Protein AF-A0A090QC12-F1 (afdb_monomer)

Secondary structure (DSSP, 8-state):
--TTEEEGGGTTT--HHHHHHHHHH---EETTT--GGGGTEETTEE-SS--EEEEEEETTEEEEEEE-SSS-HHHHHHHTT--STT-SSTHHHHHHHHHHH-S-HHHH--HHHHHHHHHHHHHH-EEEEEE-SS--HHHHHHHHHHHHHHH--TT--SS---SSTT--HHHHHHHTTGGG-

Foldseek 3Di:
DQQFEAEVVVQQQAFLVNVLVSLLPRPFAQLLRDDLCVLQDDPNHGQAPLWAKKFKAFNSATADIDTAQPHHSSVLVVLCLPLQLPRDNVVVLLLQQCVVPVDDRPVQSHSVSSNVSSVVSNVGIGMHYHGYNDRDNQLRVQVSLSCLQRRVHSPHDPPDHDPDRGDGSNNSSVVCVVVVD

Mean predicted aligned error: 4.43 Å

pLDDT: mean 92.04, std 11.27, range [41.62, 98.75]

Solvent-accessible surface area (backbone atoms only — not comparable to full-atom values): 9852 Å² total; per-residue (Å²): 130,83,48,22,69,41,55,49,80,85,46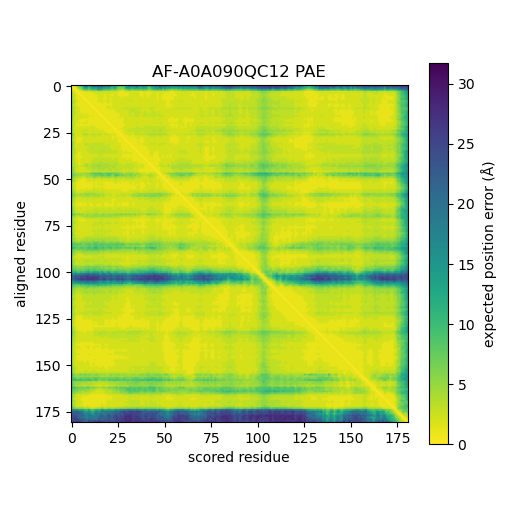,29,83,34,24,48,66,54,48,55,52,46,52,51,69,42,65,30,41,47,47,71,73,63,49,75,61,67,46,45,29,56,94,91,38,72,50,50,76,29,24,23,32,36,35,39,23,45,82,58,42,58,44,36,66,45,68,20,75,95,40,31,42,65,62,46,60,63,38,32,62,40,37,50,64,89,43,87,48,23,61,60,29,54,52,49,48,40,70,74,66,75,58,76,62,79,80,61,58,34,44,66,51,28,43,54,33,42,53,52,40,35,77,55,25,21,38,33,42,33,33,27,83,64,90,46,68,67,50,34,54,45,50,37,51,51,48,22,49,56,66,52,18,80,75,30,59,92,81,65,72,73,95,50,86,69,53,24,45,47,54,60,53,51,65,58,62,68,80,78,112

Structure (mmCIF, N/CA/C/O backbone):
data_AF-A0A090QC12-F1
#
_entry.id   AF-A0A090QC12-F1
#
loop_
_atom_site.group_PDB
_atom_site.id
_atom_site.type_symbol
_atom_site.label_atom_id
_atom_site.label_alt_id
_atom_site.label_comp_id
_atom_site.label_asym_id
_atom_site.label_entity_id
_atom_site.label_seq_id
_atom_site.pdbx_PDB_ins_code
_atom_site.Cartn_x
_atom_site.Cartn_y
_atom_site.Cartn_z
_atom_site.occupancy
_atom_site.B_iso_or_equiv
_atom_site.auth_seq_id
_atom_site.auth_comp_id
_atom_site.auth_asym_id
_atom_site.auth_atom_id
_atom_site.pdbx_PDB_model_num
ATOM 1 N N . MET A 1 1 ? -12.708 -11.454 -11.255 1.00 48.47 1 MET A N 1
ATOM 2 C CA . MET A 1 1 ? -11.287 -11.571 -10.882 1.00 48.47 1 MET A CA 1
ATOM 3 C C . MET A 1 1 ? -11.042 -10.552 -9.801 1.00 48.47 1 MET A C 1
ATOM 5 O O . MET A 1 1 ? -11.494 -9.421 -9.955 1.00 48.47 1 MET A O 1
ATOM 9 N N . ASP A 1 2 ? -10.428 -10.973 -8.703 1.00 64.00 2 ASP A N 1
ATOM 10 C CA . ASP A 1 2 ? -10.199 -10.103 -7.556 1.00 64.00 2 ASP A CA 1
ATOM 11 C C . ASP A 1 2 ? -9.048 -9.145 -7.893 1.00 64.00 2 ASP A C 1
ATOM 13 O O . ASP A 1 2 ? -7.872 -9.488 -7.791 1.00 64.00 2 ASP A O 1
ATOM 17 N N . ASN A 1 3 ? -9.403 -7.941 -8.348 1.00 86.88 3 ASN A N 1
ATOM 18 C CA . ASN A 1 3 ? -8.478 -6.900 -8.803 1.00 86.88 3 ASN A CA 1
ATOM 19 C C . ASN A 1 3 ? -7.841 -6.169 -7.608 1.00 86.88 3 ASN A C 1
ATOM 21 O O . ASN A 1 3 ? -8.035 -4.966 -7.423 1.00 86.88 3 ASN A O 1
ATOM 25 N N . TYR A 1 4 ? -7.125 -6.905 -6.757 1.00 95.94 4 TYR A N 1
ATOM 26 C CA . TYR A 1 4 ? -6.407 -6.360 -5.599 1.00 95.94 4 TYR A CA 1
ATOM 27 C C . TYR A 1 4 ? -4.924 -6.713 -5.582 1.00 95.94 4 TYR A C 1
ATOM 29 O O . TYR A 1 4 ? -4.182 -6.092 -4.830 1.00 95.94 4 TYR A O 1
ATOM 37 N N . TYR A 1 5 ? -4.492 -7.687 -6.377 1.00 97.38 5 TYR A N 1
ATOM 38 C CA . TYR A 1 5 ? -3.116 -8.155 -6.444 1.00 97.38 5 TYR A CA 1
ATOM 39 C C . TYR A 1 5 ? -2.588 -7.966 -7.860 1.00 97.38 5 TYR A C 1
ATOM 41 O O . TYR A 1 5 ? -3.284 -8.288 -8.820 1.00 97.38 5 TYR A O 1
ATOM 49 N N . TYR A 1 6 ? -1.367 -7.454 -7.962 1.00 97.50 6 TYR A N 1
ATOM 50 C CA . TYR A 1 6 ? -0.669 -7.224 -9.218 1.00 97.50 6 TYR A CA 1
ATOM 51 C C . TYR A 1 6 ? 0.798 -7.589 -9.047 1.00 97.50 6 TYR A C 1
ATOM 53 O O . TYR A 1 6 ? 1.394 -7.299 -8.006 1.00 97.50 6 TYR A O 1
ATOM 61 N N . GLU A 1 7 ? 1.399 -8.172 -10.071 1.00 96.94 7 GLU A N 1
ATOM 62 C CA . GLU A 1 7 ? 2.852 -8.230 -10.187 1.00 96.94 7 GLU A CA 1
ATOM 63 C C . GLU A 1 7 ? 3.381 -6.889 -10.714 1.00 96.94 7 GLU A C 1
ATOM 65 O O . GLU A 1 7 ? 2.709 -6.177 -11.468 1.00 96.94 7 GLU A O 1
ATOM 70 N N . LEU A 1 8 ? 4.600 -6.516 -10.316 1.00 97.50 8 LEU A N 1
ATOM 71 C CA . LEU A 1 8 ? 5.245 -5.284 -10.778 1.00 97.50 8 LEU A CA 1
ATOM 72 C C . LEU A 1 8 ? 5.245 -5.172 -12.307 1.00 97.50 8 LEU A C 1
ATOM 74 O O . LEU A 1 8 ? 5.048 -4.082 -12.846 1.00 97.50 8 LEU A O 1
ATOM 78 N N . GLU A 1 9 ? 5.503 -6.283 -12.990 1.00 96.81 9 GLU A N 1
ATOM 79 C CA . GLU A 1 9 ? 5.646 -6.381 -14.439 1.00 96.81 9 GLU A CA 1
ATOM 80 C C . GLU A 1 9 ? 4.416 -5.844 -15.180 1.00 96.81 9 GLU A C 1
ATOM 82 O O . GLU A 1 9 ? 4.567 -5.233 -16.237 1.00 96.81 9 GLU A O 1
ATOM 87 N N . GLU A 1 10 ? 3.226 -5.981 -14.591 1.00 97.25 10 GLU A N 1
ATOM 88 C CA . GLU A 1 10 ? 1.961 -5.477 -15.141 1.00 97.25 10 GLU A CA 1
ATOM 89 C C . GLU A 1 10 ? 1.875 -3.942 -15.135 1.00 97.25 10 GLU A C 1
ATOM 91 O O . GLU A 1 10 ? 1.053 -3.355 -15.834 1.00 97.25 10 GLU A O 1
ATOM 96 N N . LEU A 1 11 ? 2.722 -3.276 -14.346 1.00 98.12 11 LEU A N 1
ATOM 97 C CA . LEU A 1 11 ? 2.680 -1.834 -14.112 1.00 98.12 11 LEU A CA 1
ATOM 98 C C . LEU A 1 11 ? 3.862 -1.089 -14.738 1.00 98.12 11 LEU A C 1
ATOM 100 O O . LEU A 1 11 ? 3.834 0.138 -14.805 1.00 98.12 11 LEU A O 1
ATOM 104 N N . LEU A 1 12 ? 4.903 -1.792 -15.191 1.00 98.00 12 LEU A N 1
ATOM 105 C CA . LEU A 1 12 ? 6.181 -1.184 -15.582 1.00 98.00 12 LEU A CA 1
ATOM 106 C C . LEU A 1 12 ? 6.050 -0.099 -16.658 1.00 98.00 12 LEU A C 1
ATOM 108 O O . LEU A 1 12 ? 6.751 0.911 -16.585 1.00 98.00 12 LEU A O 1
ATOM 112 N N . ASP A 1 13 ? 5.136 -0.280 -17.607 1.00 98.00 13 ASP A N 1
ATOM 113 C CA . ASP A 1 13 ? 4.973 0.630 -18.744 1.00 98.00 13 ASP A CA 1
ATOM 114 C C . ASP A 1 13 ? 3.929 1.730 -18.473 1.00 98.00 13 ASP A C 1
ATOM 116 O O . ASP A 1 13 ? 3.669 2.590 -19.319 1.00 98.00 13 ASP A O 1
ATOM 120 N N . HIS A 1 14 ? 3.341 1.754 -17.271 1.00 98.31 14 HIS A N 1
ATOM 121 C CA . HIS A 1 14 ? 2.471 2.847 -16.870 1.00 98.31 14 HIS A CA 1
ATOM 122 C C . HIS A 1 14 ? 3.274 4.114 -16.553 1.00 98.31 14 HIS A C 1
ATOM 124 O O . HIS A 1 14 ? 4.302 4.087 -15.873 1.00 98.31 14 HIS A O 1
ATOM 130 N N . ASN A 1 15 ? 2.742 5.246 -17.008 1.00 98.25 15 ASN A N 1
ATOM 131 C CA . ASN A 1 15 ? 3.203 6.589 -16.683 1.00 98.25 15 ASN A CA 1
ATOM 132 C C . ASN A 1 15 ? 2.292 7.208 -15.599 1.00 98.25 15 ASN A C 1
ATOM 134 O O . ASN A 1 15 ? 1.320 6.578 -15.163 1.00 98.25 15 ASN A O 1
ATOM 138 N N . PRO A 1 16 ? 2.538 8.452 -15.148 1.00 98.31 16 PRO A N 1
ATOM 139 C CA . PRO A 1 16 ? 1.781 9.018 -14.038 1.00 98.31 16 PRO A CA 1
ATOM 140 C C . PRO A 1 16 ? 0.281 9.149 -14.312 1.00 98.31 16 PRO A C 1
ATOM 142 O O . PRO A 1 16 ? -0.516 8.988 -13.388 1.00 98.31 16 PRO A O 1
ATOM 145 N N . ASN A 1 17 ? -0.119 9.427 -15.555 1.00 97.94 17 ASN A N 1
ATOM 146 C CA . ASN A 1 17 ? -1.529 9.532 -15.925 1.00 97.94 17 ASN A CA 1
ATOM 147 C C . ASN A 1 17 ? -2.186 8.151 -15.952 1.00 97.94 17 ASN A C 1
ATOM 149 O O . ASN A 1 17 ? -3.199 7.950 -15.282 1.00 97.94 17 ASN A O 1
ATOM 153 N N . SER A 1 18 ? -1.565 7.167 -16.608 1.00 98.12 18 SER A N 1
ATOM 154 C CA . SER A 1 18 ? -2.135 5.820 -16.658 1.00 98.12 18 SER A CA 1
ATOM 155 C C . SER A 1 18 ? -2.122 5.114 -15.298 1.00 98.12 18 SER A C 1
ATOM 157 O O . SER A 1 18 ? -3.003 4.299 -15.049 1.00 98.12 18 SER A O 1
ATOM 159 N N . ILE A 1 19 ? -1.208 5.444 -14.375 1.00 98.19 19 ILE A N 1
ATOM 160 C CA . ILE A 1 19 ? -1.277 4.982 -12.974 1.00 98.19 19 ILE A CA 1
ATOM 161 C C . ILE A 1 19 ? -2.476 5.577 -12.229 1.00 98.19 19 ILE A C 1
ATOM 163 O O . ILE A 1 19 ? -3.114 4.882 -11.435 1.00 98.19 19 ILE A O 1
ATOM 167 N N . ARG A 1 20 ? -2.812 6.852 -12.466 1.00 97.94 20 ARG A N 1
ATOM 168 C CA . ARG A 1 20 ? -4.007 7.469 -11.862 1.00 97.94 20 ARG A CA 1
ATOM 169 C C . ARG A 1 20 ? -5.288 6.822 -12.357 1.00 97.94 20 ARG A C 1
ATOM 171 O O . ARG A 1 20 ? -6.228 6.694 -11.580 1.00 97.94 20 ARG A O 1
ATOM 178 N N . ASP A 1 21 ? -5.339 6.459 -13.628 1.00 97.56 21 ASP A N 1
ATOM 179 C CA . ASP A 1 21 ? -6.524 5.831 -14.205 1.00 97.56 21 ASP A CA 1
ATOM 180 C C . ASP A 1 21 ? -6.620 4.355 -13.810 1.00 97.56 21 ASP A C 1
ATOM 182 O O . ASP A 1 21 ? -7.698 3.880 -13.445 1.00 97.56 21 ASP A O 1
ATOM 186 N N . TRP A 1 22 ? -5.480 3.664 -13.741 1.00 97.06 22 TRP A N 1
ATOM 187 C CA . TRP A 1 22 ? -5.389 2.322 -13.176 1.00 97.06 22 TRP A CA 1
ATOM 188 C C . TRP A 1 22 ? -5.928 2.280 -11.738 1.00 97.06 22 TRP A C 1
ATOM 190 O O . TRP A 1 22 ? -6.902 1.580 -11.486 1.00 97.06 22 TRP A O 1
ATOM 200 N N . ILE A 1 23 ? -5.440 3.113 -10.808 1.00 96.69 23 ILE A N 1
ATOM 201 C CA . ILE A 1 23 ? -5.891 3.028 -9.401 1.00 96.69 23 ILE A CA 1
ATOM 202 C C . ILE A 1 23 ? -7.386 3.346 -9.206 1.00 96.69 23 ILE A C 1
ATOM 204 O O . ILE A 1 23 ? -8.007 2.874 -8.247 1.00 96.69 23 ILE A O 1
ATOM 208 N N . LYS A 1 24 ? -7.975 4.155 -10.099 1.00 95.19 24 LYS A N 1
ATOM 209 C CA . LYS A 1 24 ? -9.417 4.453 -10.105 1.00 95.19 24 LYS A CA 1
ATOM 210 C C . LYS A 1 24 ? -10.257 3.278 -10.610 1.00 95.19 24 LYS A C 1
ATOM 212 O O . LYS A 1 24 ? -11.433 3.219 -10.281 1.00 95.19 24 LYS A O 1
ATOM 217 N N . SER A 1 25 ? -9.684 2.396 -11.427 1.00 93.62 25 SER A N 1
ATOM 218 C CA . SER A 1 25 ? -10.369 1.222 -11.987 1.00 93.62 25 SER A CA 1
ATOM 219 C C . SER A 1 25 ? -10.077 -0.072 -11.217 1.00 93.62 25 SER A C 1
ATOM 221 O O . SER A 1 25 ? -10.877 -1.003 -11.258 1.00 93.62 25 SER A O 1
ATOM 223 N N . THR A 1 26 ? -8.981 -0.123 -10.459 1.00 95.25 26 THR A N 1
ATOM 224 C CA . THR A 1 26 ? -8.654 -1.212 -9.530 1.00 95.25 26 THR A CA 1
ATOM 225 C C . THR A 1 26 ? -9.634 -1.243 -8.359 1.00 95.25 26 THR A C 1
ATOM 227 O O . THR A 1 26 ? -9.716 -0.267 -7.620 1.00 95.25 26 THR A O 1
ATOM 230 N N . SER A 1 27 ? -10.341 -2.350 -8.122 1.00 93.31 27 SER A N 1
ATOM 231 C CA . SER A 1 27 ? -11.285 -2.444 -6.997 1.00 93.31 27 SER A CA 1
ATOM 232 C C . SER A 1 27 ? -10.579 -2.532 -5.641 1.00 93.31 27 SER A C 1
ATOM 234 O O . SER A 1 27 ? -10.985 -1.865 -4.697 1.00 93.31 27 SER A O 1
ATOM 236 N N . GLY A 1 28 ? -9.491 -3.301 -5.553 1.00 96.31 28 GLY A N 1
ATOM 237 C CA . GLY A 1 28 ? -8.920 -3.714 -4.274 1.00 96.31 28 GLY A CA 1
ATOM 238 C C . GLY A 1 28 ? -9.749 -4.804 -3.586 1.00 96.31 28 GLY A C 1
ATOM 239 O O . GLY A 1 28 ? -10.760 -5.264 -4.122 1.00 96.31 28 GLY A O 1
ATOM 240 N N . ILE A 1 29 ? -9.282 -5.228 -2.410 1.00 96.81 29 ILE A N 1
ATOM 241 C CA . ILE A 1 29 ? -9.991 -6.128 -1.491 1.00 96.81 29 ILE A CA 1
ATOM 242 C C . ILE A 1 29 ? -10.386 -5.358 -0.239 1.00 96.81 29 ILE A C 1
ATOM 244 O O . ILE A 1 29 ? -9.556 -4.659 0.353 1.00 96.81 29 ILE A O 1
ATOM 248 N N . LYS A 1 30 ? -11.640 -5.498 0.188 1.00 97.25 30 LYS A N 1
ATOM 249 C CA . LYS A 1 30 ? -12.130 -4.826 1.386 1.00 97.25 30 LYS A CA 1
ATOM 250 C C . LYS A 1 30 ? -11.381 -5.323 2.616 1.00 97.25 30 LYS A C 1
ATOM 252 O O . LYS A 1 30 ? -11.265 -6.528 2.832 1.00 97.25 30 LYS A O 1
ATOM 257 N N . LEU A 1 31 ? -10.918 -4.417 3.477 1.00 97.62 31 LEU A N 1
ATOM 258 C CA . LEU A 1 31 ? -10.174 -4.824 4.672 1.00 97.62 31 LEU A CA 1
ATOM 259 C C . LEU A 1 31 ? -10.979 -5.707 5.630 1.00 97.62 31 LEU A C 1
ATOM 261 O O . LEU A 1 31 ? -10.398 -6.591 6.253 1.00 97.62 31 LEU A O 1
ATOM 265 N N . SER A 1 32 ? -12.292 -5.502 5.749 1.00 97.00 32 SER A N 1
ATOM 266 C CA . SER A 1 32 ? -13.168 -6.372 6.547 1.00 97.00 32 SER A CA 1
ATOM 267 C C . SER A 1 32 ? -13.301 -7.794 5.989 1.00 97.00 32 SER A C 1
ATOM 269 O O . SER A 1 32 ? -13.718 -8.694 6.713 1.00 97.00 32 SER A O 1
ATOM 271 N N . GLU A 1 33 ? -12.970 -7.998 4.714 1.00 96.50 33 GLU A N 1
ATOM 272 C CA . GLU A 1 33 ? -13.066 -9.284 4.015 1.00 96.50 33 GLU A CA 1
ATOM 273 C C . GLU A 1 33 ? -11.698 -9.947 3.814 1.00 96.50 33 GLU A C 1
ATOM 275 O O . GLU A 1 33 ? -11.635 -11.149 3.548 1.00 96.50 33 GLU A O 1
ATOM 280 N N . LEU A 1 34 ? -10.614 -9.183 3.989 1.00 96.94 34 LEU A N 1
ATOM 281 C CA . LEU A 1 34 ? -9.237 -9.638 3.870 1.00 96.94 34 LEU A CA 1
ATOM 282 C C . LEU A 1 34 ? -8.933 -10.740 4.891 1.00 96.94 34 LEU A C 1
ATOM 284 O O . LEU A 1 34 ? -8.924 -10.521 6.106 1.00 96.94 34 LEU A O 1
ATOM 288 N N . LYS A 1 35 ? -8.597 -11.926 4.394 1.00 96.44 35 LYS A N 1
ATOM 289 C CA . LYS A 1 35 ? -8.142 -13.059 5.202 1.00 96.44 35 LYS A CA 1
ATOM 290 C C . LYS A 1 35 ? -6.628 -13.166 5.125 1.00 96.44 35 LYS A C 1
ATOM 292 O O . LYS A 1 35 ? -5.993 -12.769 4.155 1.00 96.44 35 LYS A O 1
ATOM 297 N N . VAL A 1 36 ? -6.037 -13.816 6.127 1.00 96.44 36 VAL A N 1
ATOM 298 C CA . VAL A 1 36 ? -4.592 -14.107 6.145 1.00 96.44 36 VAL A CA 1
ATOM 299 C C . VAL A 1 36 ? -4.153 -14.835 4.870 1.00 96.44 36 VAL A C 1
ATOM 301 O O . VAL A 1 36 ? -3.097 -14.525 4.328 1.00 96.44 36 VAL A O 1
ATOM 304 N N . LYS A 1 37 ? -4.981 -15.756 4.353 1.00 96.44 37 LYS A N 1
ATOM 305 C CA . LYS A 1 37 ? -4.680 -16.497 3.121 1.00 96.44 37 LYS A CA 1
ATOM 306 C C . LYS A 1 37 ? -4.493 -15.584 1.904 1.00 96.44 37 LYS A C 1
ATOM 308 O O . LYS A 1 37 ? -3.657 -15.902 1.074 1.00 96.44 37 LYS A O 1
ATOM 313 N N . ASP A 1 38 ? -5.183 -14.446 1.840 1.00 96.50 38 ASP A N 1
ATOM 314 C CA . ASP A 1 38 ? -5.149 -13.533 0.689 1.00 96.50 38 ASP A CA 1
ATOM 315 C C . ASP A 1 38 ? -3.842 -12.712 0.645 1.00 96.50 38 ASP A C 1
ATOM 317 O O . ASP A 1 38 ? -3.528 -12.089 -0.367 1.00 96.50 38 ASP A O 1
ATOM 321 N N . LEU A 1 39 ? -3.073 -12.720 1.747 1.00 97.19 39 LEU A N 1
ATOM 322 C CA . LEU A 1 39 ? -1.735 -12.124 1.872 1.00 97.19 39 LEU A CA 1
ATOM 323 C C . LEU A 1 39 ? -0.600 -13.132 1.628 1.00 97.19 39 LEU A C 1
ATOM 325 O O . LEU A 1 39 ? 0.568 -12.742 1.595 1.00 97.19 39 LEU A O 1
ATOM 329 N N . VAL A 1 40 ? -0.933 -14.420 1.513 1.00 96.81 40 VAL A N 1
ATOM 330 C CA . VAL A 1 40 ? 0.021 -15.527 1.326 1.00 96.81 40 VAL A CA 1
ATOM 331 C C . VAL A 1 40 ? -0.166 -16.182 -0.043 1.00 96.81 40 VAL A C 1
ATOM 333 O O . VAL A 1 40 ? 0.808 -16.621 -0.654 1.00 96.81 40 VAL A O 1
ATOM 336 N N . PHE A 1 41 ? -1.402 -16.218 -0.537 1.00 95.88 41 PHE A N 1
ATOM 337 C CA . PHE A 1 41 ? -1.793 -16.832 -1.793 1.00 95.88 41 PHE A CA 1
ATOM 338 C C . PHE A 1 41 ? -2.643 -15.875 -2.628 1.00 95.88 41 PHE A C 1
ATOM 340 O O . PHE A 1 41 ? -3.442 -15.106 -2.094 1.00 95.88 41 PHE A O 1
ATOM 347 N N . HIS A 1 42 ? -2.513 -15.984 -3.945 1.00 94.38 42 HIS A N 1
ATOM 348 C CA . HIS A 1 42 ? -3.396 -15.360 -4.918 1.00 94.38 4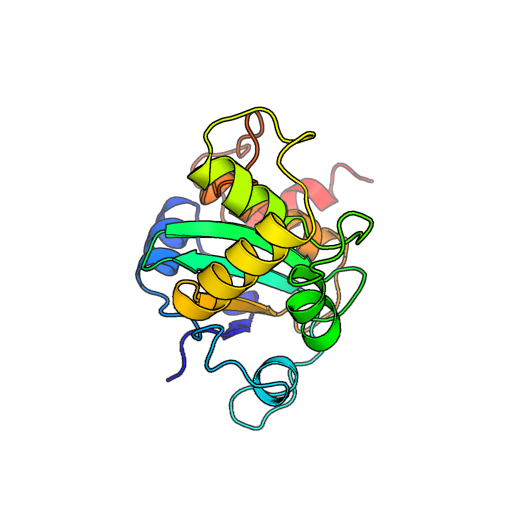2 HIS A CA 1
ATOM 349 C C . HIS A 1 42 ? -3.754 -16.401 -5.986 1.00 94.38 42 HIS A C 1
ATOM 351 O O . HIS A 1 42 ? -2.862 -17.031 -6.550 1.00 94.38 42 HIS A O 1
ATOM 357 N N . ASN A 1 43 ? -5.051 -16.627 -6.229 1.00 92.00 43 ASN A N 1
ATOM 358 C CA . ASN A 1 43 ? -5.557 -17.705 -7.098 1.00 92.00 43 ASN A CA 1
ATOM 359 C C . ASN A 1 43 ? -4.943 -19.085 -6.775 1.00 92.00 43 ASN A C 1
ATOM 361 O O . ASN A 1 43 ? -4.471 -19.787 -7.665 1.00 92.00 43 ASN A O 1
ATOM 365 N N . ASP A 1 44 ? -4.891 -19.430 -5.482 1.00 91.94 44 ASP A N 1
ATOM 366 C CA . ASP A 1 44 ? -4.290 -20.661 -4.934 1.00 91.94 44 ASP A CA 1
ATOM 367 C C . ASP A 1 44 ? -2.786 -20.857 -5.222 1.00 91.94 44 ASP A C 1
ATOM 369 O O . ASP A 1 44 ? -2.199 -21.879 -4.858 1.00 91.94 44 ASP A O 1
ATOM 373 N N . LEU A 1 45 ? -2.124 -19.853 -5.802 1.00 93.94 45 LEU A N 1
ATOM 374 C CA . LEU A 1 45 ? -0.681 -19.825 -6.001 1.00 93.94 45 LEU A CA 1
ATOM 375 C C . LEU A 1 45 ? -0.006 -18.997 -4.903 1.00 93.94 45 LEU A C 1
ATOM 377 O O . LEU A 1 45 ? -0.548 -17.979 -4.474 1.00 93.94 45 LEU A O 1
ATOM 381 N N . PRO A 1 46 ? 1.183 -19.401 -4.426 1.00 95.12 46 PRO A N 1
ATOM 382 C CA . PRO A 1 46 ? 1.898 -18.649 -3.405 1.00 95.12 46 PRO A CA 1
ATOM 383 C C . PRO A 1 46 ? 2.375 -17.303 -3.954 1.00 95.12 46 PRO A C 1
ATOM 385 O O . PRO A 1 46 ? 3.020 -17.250 -5.003 1.00 95.12 46 PRO A O 1
ATOM 388 N N . ILE A 1 47 ? 2.153 -16.239 -3.185 1.00 94.69 47 ILE A N 1
ATOM 389 C CA . ILE A 1 47 ? 2.749 -14.926 -3.437 1.00 94.69 47 ILE A CA 1
ATOM 390 C C . ILE A 1 47 ? 4.244 -15.037 -3.117 1.00 94.69 47 ILE A C 1
ATOM 392 O O . ILE A 1 47 ? 4.654 -15.138 -1.957 1.00 94.69 47 ILE A O 1
ATOM 396 N N . ARG A 1 48 ? 5.081 -15.097 -4.157 1.00 88.69 48 ARG A N 1
ATOM 397 C CA . ARG A 1 48 ? 6.533 -15.264 -4.002 1.00 88.69 48 ARG A CA 1
ATOM 398 C C . ARG A 1 48 ? 7.161 -13.954 -3.522 1.00 88.69 48 ARG A C 1
ATOM 400 O O . ARG A 1 48 ? 6.840 -12.890 -4.029 1.00 88.69 48 ARG A O 1
ATOM 407 N N . THR A 1 49 ? 8.057 -14.071 -2.537 1.00 89.81 49 THR A N 1
ATOM 408 C CA . THR A 1 49 ? 8.593 -13.012 -1.649 1.00 89.81 49 THR A CA 1
ATOM 409 C C . THR A 1 49 ? 7.563 -12.411 -0.688 1.00 89.81 49 THR A C 1
ATOM 411 O O . THR A 1 49 ? 7.821 -12.343 0.516 1.00 89.81 49 THR A O 1
ATOM 414 N N . GLY A 1 50 ? 6.396 -11.995 -1.191 1.00 92.75 50 GLY A N 1
ATOM 415 C CA . GLY A 1 50 ? 5.440 -11.195 -0.425 1.00 92.75 50 GLY A CA 1
ATOM 416 C C . GLY A 1 50 ? 5.985 -9.810 -0.066 1.00 92.75 50 GLY A C 1
ATOM 417 O O . GLY A 1 50 ? 5.471 -9.162 0.846 1.00 92.75 50 GLY A O 1
ATOM 418 N N . ASN A 1 51 ? 7.049 -9.365 -0.733 1.00 98.06 51 ASN A N 1
ATOM 419 C CA . ASN A 1 51 ? 7.642 -8.046 -0.589 1.00 98.06 51 ASN A CA 1
ATOM 420 C C . ASN A 1 51 ? 7.236 -7.184 -1.786 1.00 98.06 51 ASN A C 1
ATOM 422 O O . ASN A 1 51 ? 7.146 -7.655 -2.914 1.00 98.06 51 ASN A O 1
ATOM 426 N N . GLY A 1 52 ? 7.001 -5.897 -1.548 1.00 98.06 52 GLY A N 1
ATOM 427 C CA . GLY A 1 52 ? 6.479 -5.016 -2.584 1.00 98.06 52 GLY A CA 1
ATOM 428 C C . GLY A 1 52 ? 5.890 -3.732 -2.028 1.00 98.06 52 GLY A C 1
ATOM 429 O O . GLY A 1 52 ? 6.319 -3.245 -0.977 1.00 98.06 52 GLY A O 1
ATOM 430 N N . VAL A 1 53 ? 4.905 -3.180 -2.724 1.00 98.69 53 VAL A N 1
ATOM 431 C CA . VAL A 1 53 ? 4.219 -1.935 -2.354 1.00 98.69 53 VAL A CA 1
ATOM 432 C C . VAL A 1 53 ? 2.729 -2.211 -2.198 1.00 98.69 53 VAL A C 1
ATOM 434 O O . VAL A 1 53 ? 2.181 -3.089 -2.852 1.00 98.69 53 VAL A O 1
ATOM 437 N N . TYR A 1 54 ? 2.067 -1.492 -1.301 1.00 98.69 54 TYR A N 1
ATOM 438 C CA . TYR A 1 54 ? 0.624 -1.578 -1.111 1.00 98.69 54 TYR A CA 1
ATOM 439 C C . TYR A 1 54 ? -0.003 -0.194 -1.058 1.00 98.69 54 TYR A C 1
ATOM 441 O O . TYR A 1 54 ? 0.644 0.806 -0.720 1.00 98.69 54 TYR A O 1
ATOM 449 N N . ILE A 1 55 ? -1.293 -0.160 -1.364 1.00 98.75 55 ILE A N 1
ATOM 450 C CA . ILE A 1 55 ? -2.113 1.041 -1.365 1.00 98.75 55 ILE A CA 1
ATOM 451 C C . ILE A 1 55 ? -3.362 0.750 -0.541 1.00 98.75 55 ILE A C 1
ATOM 453 O O . ILE A 1 55 ? -4.106 -0.175 -0.855 1.00 98.75 55 ILE A O 1
ATOM 457 N N . PHE A 1 56 ? -3.602 1.554 0.492 1.00 98.56 56 PHE A N 1
ATOM 458 C CA . PHE A 1 56 ? -4.922 1.645 1.109 1.00 98.56 56 PHE A CA 1
ATOM 459 C C . PHE A 1 56 ? -5.685 2.778 0.435 1.00 98.56 56 PHE A C 1
ATOM 461 O O . PHE A 1 56 ? -5.193 3.914 0.352 1.00 98.56 56 PHE A O 1
ATOM 468 N N . LYS A 1 57 ? -6.886 2.476 -0.039 1.00 97.44 57 LYS A N 1
ATOM 469 C CA . LYS A 1 57 ? -7.750 3.414 -0.754 1.00 97.44 57 LYS A CA 1
ATOM 470 C C . LYS A 1 57 ? -9.166 3.368 -0.198 1.00 97.44 57 LYS A C 1
ATOM 472 O O . LYS A 1 57 ? -9.555 2.407 0.449 1.00 97.44 57 LYS A O 1
ATOM 477 N N . GLU A 1 58 ? -9.911 4.434 -0.435 1.00 96.06 58 GLU A N 1
ATOM 478 C CA . GLU A 1 58 ? -11.338 4.532 -0.134 1.00 96.06 58 GLU A CA 1
ATOM 479 C C . GLU A 1 58 ? -12.041 4.861 -1.450 1.00 96.06 58 GLU A C 1
ATOM 481 O O . GLU A 1 58 ? -11.765 5.900 -2.065 1.00 96.06 58 GLU A O 1
ATOM 486 N N . ASN A 1 59 ? -12.895 3.956 -1.928 1.0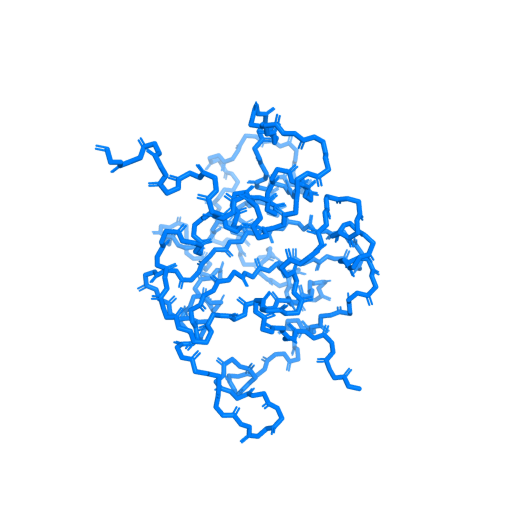0 90.75 59 ASN A N 1
ATOM 487 C CA . ASN A 1 59 ? -13.507 4.029 -3.256 1.00 90.75 59 ASN A CA 1
ATOM 488 C C . ASN A 1 59 ? -12.455 4.115 -4.371 1.00 90.75 59 ASN A C 1
ATOM 490 O O . ASN A 1 59 ? -11.823 3.123 -4.676 1.00 90.75 59 ASN A O 1
ATOM 494 N N . ASN A 1 60 ? -12.216 5.286 -4.967 1.00 90.81 60 ASN A N 1
ATOM 495 C CA . ASN A 1 60 ? -11.222 5.484 -6.035 1.00 90.81 60 ASN A CA 1
ATOM 496 C C . ASN A 1 60 ? -10.075 6.413 -5.614 1.00 90.81 60 ASN A C 1
ATOM 498 O O . ASN A 1 60 ? -9.298 6.869 -6.454 1.00 90.81 60 ASN A O 1
ATOM 502 N N . ILE A 1 61 ? -9.978 6.717 -4.316 1.00 95.06 61 ILE A N 1
ATOM 503 C CA . ILE A 1 61 ? -9.043 7.702 -3.775 1.00 95.06 61 ILE A CA 1
ATOM 504 C C . ILE A 1 61 ? -7.957 6.980 -2.965 1.00 95.06 61 ILE A C 1
ATOM 506 O O . ILE A 1 61 ? -8.261 6.401 -1.920 1.00 95.06 61 ILE A O 1
ATOM 510 N N . PRO A 1 62 ? -6.684 7.016 -3.398 1.00 96.62 62 PRO A N 1
ATOM 511 C CA . PRO A 1 62 ? -5.580 6.460 -2.626 1.00 96.62 62 PRO A CA 1
ATOM 512 C C . PRO A 1 62 ? -5.327 7.322 -1.385 1.00 96.62 62 PRO A C 1
ATOM 514 O O . PRO A 1 62 ? -5.067 8.520 -1.484 1.00 96.62 62 PRO A O 1
ATOM 517 N N . LEU A 1 63 ? -5.383 6.712 -0.202 1.00 96.44 63 LEU A N 1
ATOM 518 C CA . LEU A 1 63 ? -5.192 7.412 1.071 1.00 96.44 63 LEU A CA 1
ATOM 519 C C . LEU A 1 63 ? -3.801 7.198 1.646 1.00 96.44 63 LEU A C 1
ATOM 521 O O . LEU A 1 63 ? -3.248 8.104 2.272 1.00 96.44 63 LEU A O 1
ATOM 525 N N . TYR A 1 64 ? -3.229 6.017 1.438 1.00 98.19 64 TYR A N 1
ATOM 526 C CA . TYR A 1 64 ? -1.926 5.666 1.974 1.00 98.19 64 TYR A CA 1
ATOM 527 C C . TYR A 1 64 ? -1.203 4.726 1.022 1.00 98.19 64 TYR A C 1
ATOM 529 O O . TYR A 1 64 ? -1.777 3.742 0.570 1.00 98.19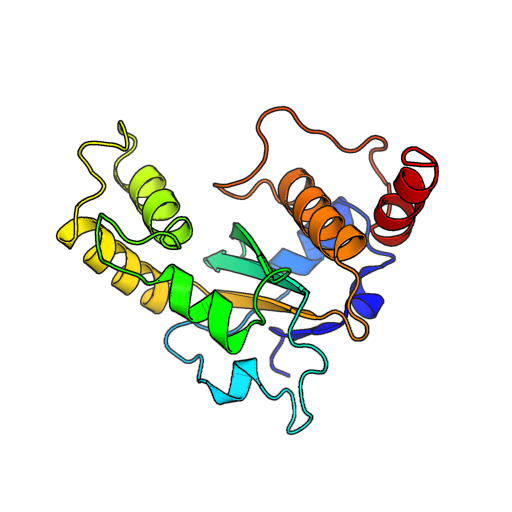 64 TYR A O 1
ATOM 537 N N . VAL A 1 65 ? 0.069 5.005 0.761 1.00 98.56 65 VAL A N 1
ATOM 538 C CA . VAL A 1 65 ? 0.962 4.110 0.019 1.00 98.56 65 VAL A CA 1
ATOM 539 C C . VAL A 1 65 ? 2.120 3.744 0.930 1.00 98.56 65 VAL A C 1
ATOM 541 O O . VAL A 1 65 ? 2.735 4.632 1.519 1.00 98.56 65 VAL A O 1
ATOM 544 N N . GLY A 1 66 ? 2.435 2.463 1.053 1.00 98.00 66 GLY A N 1
ATOM 545 C CA . GLY A 1 66 ? 3.588 2.030 1.832 1.00 98.00 66 GLY A CA 1
ATOM 546 C C . GLY A 1 66 ? 4.236 0.794 1.245 1.00 98.00 66 GLY A C 1
ATOM 547 O O . GLY A 1 66 ? 3.710 0.182 0.322 1.00 98.00 66 GLY A O 1
ATOM 548 N N . ASN A 1 67 ? 5.391 0.426 1.788 1.00 97.75 67 ASN A N 1
ATOM 549 C CA . ASN A 1 67 ? 6.174 -0.685 1.271 1.00 97.75 67 ASN A CA 1
ATOM 550 C C . ASN A 1 67 ? 6.373 -1.818 2.285 1.00 97.75 67 ASN A C 1
ATOM 552 O O . ASN A 1 67 ? 6.181 -1.664 3.498 1.00 97.75 67 ASN A O 1
ATOM 556 N N . CYS A 1 68 ? 6.777 -2.958 1.742 1.00 96.62 68 CYS A N 1
ATOM 557 C CA . CYS A 1 68 ? 7.106 -4.196 2.425 1.00 96.62 68 CYS A CA 1
ATOM 558 C C . CYS A 1 68 ? 8.560 -4.580 2.121 1.00 96.62 68 CYS A C 1
ATOM 560 O O . CYS A 1 68 ? 8.811 -5.633 1.553 1.00 96.62 68 CYS A O 1
ATOM 562 N N . VAL A 1 69 ? 9.535 -3.724 2.457 1.00 95.38 69 VAL A N 1
ATOM 563 C CA . VAL A 1 69 ? 10.968 -4.072 2.320 1.00 95.38 69 VAL A CA 1
ATOM 564 C C . VAL A 1 69 ? 11.445 -4.944 3.482 1.00 95.38 69 VAL A C 1
ATOM 566 O O . VAL A 1 69 ? 12.039 -5.992 3.279 1.00 95.38 69 VAL A O 1
ATOM 569 N N . ALA A 1 70 ? 11.204 -4.504 4.719 1.00 91.81 70 ALA A N 1
ATOM 570 C CA . ALA A 1 70 ? 11.739 -5.170 5.914 1.00 91.81 70 ALA A CA 1
ATOM 571 C C . ALA A 1 70 ? 10.885 -6.350 6.409 1.00 91.81 70 ALA A C 1
ATOM 573 O O . ALA A 1 70 ? 11.303 -7.070 7.308 1.00 91.81 70 ALA A O 1
ATOM 574 N N . ARG A 1 71 ? 9.655 -6.465 5.902 1.00 93.50 71 ARG A N 1
ATOM 575 C CA . ARG A 1 71 ? 8.633 -7.451 6.277 1.00 93.50 71 ARG A CA 1
ATOM 576 C C . ARG A 1 71 ? 7.768 -7.713 5.060 1.00 93.50 71 ARG A C 1
ATOM 578 O O . ARG A 1 71 ? 7.600 -6.781 4.271 1.00 93.50 71 ARG A O 1
ATOM 585 N N . ASN A 1 72 ? 7.224 -8.914 4.937 1.00 96.19 72 ASN A N 1
ATOM 586 C CA . ASN A 1 72 ? 6.305 -9.254 3.850 1.00 96.19 72 ASN A CA 1
ATOM 587 C C . ASN A 1 72 ? 4.880 -8.713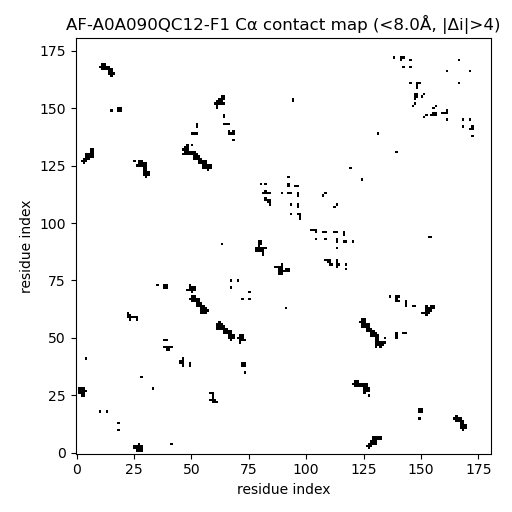 4.115 1.00 96.19 72 ASN A C 1
ATOM 589 O O . ASN A 1 72 ? 4.610 -8.132 5.171 1.00 96.19 72 ASN A O 1
ATOM 593 N N . PHE A 1 73 ? 3.959 -8.898 3.167 1.00 98.12 73 PHE A N 1
ATOM 594 C CA . PHE A 1 73 ? 2.571 -8.442 3.281 1.00 98.12 73 PHE A CA 1
ATOM 595 C C . PHE A 1 73 ? 1.857 -9.018 4.510 1.00 98.12 73 PHE A C 1
ATOM 597 O O . PHE A 1 73 ? 1.226 -8.254 5.245 1.00 98.12 73 PHE A O 1
ATOM 604 N N . VAL A 1 74 ? 1.997 -10.323 4.781 1.00 97.38 74 VAL A N 1
ATOM 605 C CA . VAL A 1 74 ? 1.314 -10.984 5.909 1.00 97.38 74 VAL A CA 1
ATOM 606 C C . VAL A 1 74 ? 1.741 -10.423 7.269 1.00 97.38 74 VAL A C 1
ATOM 608 O O . VAL A 1 74 ? 0.929 -10.350 8.187 1.00 97.38 74 VAL A O 1
ATOM 611 N N . GLU A 1 75 ? 2.973 -9.935 7.396 1.00 96.88 75 GLU A N 1
ATOM 612 C CA . GLU A 1 75 ? 3.449 -9.266 8.609 1.00 96.88 75 GLU A CA 1
ATOM 613 C C . GLU A 1 75 ? 3.157 -7.758 8.625 1.00 96.88 75 GLU A C 1
ATOM 615 O O . GLU A 1 75 ? 2.886 -7.171 9.678 1.00 96.88 75 GLU A O 1
ATOM 620 N N . ARG A 1 76 ? 3.281 -7.088 7.473 1.00 97.12 76 ARG A N 1
ATOM 621 C CA . ARG A 1 76 ? 3.229 -5.623 7.380 1.00 97.12 76 ARG A CA 1
ATOM 622 C C . ARG A 1 76 ? 1.809 -5.084 7.403 1.00 97.12 76 ARG A C 1
ATOM 624 O O . ARG A 1 76 ? 1.586 -4.061 8.049 1.00 97.12 76 ARG A O 1
ATOM 631 N N . ILE A 1 77 ? 0.881 -5.723 6.694 1.00 98.06 77 ILE A N 1
ATOM 632 C CA . ILE A 1 77 ? -0.493 -5.228 6.571 1.00 98.06 77 ILE A CA 1
ATOM 633 C C . ILE A 1 77 ? -1.189 -5.216 7.941 1.00 98.06 77 ILE A C 1
ATOM 635 O O . ILE A 1 77 ? -1.645 -4.141 8.334 1.00 98.06 77 ILE A O 1
ATOM 639 N N . PRO A 1 78 ? -1.179 -6.304 8.743 1.00 97.06 78 PRO A N 1
ATOM 640 C CA . PRO A 1 78 ? -1.791 -6.282 10.072 1.00 97.06 78 PRO A CA 1
ATOM 641 C C . PRO A 1 78 ? -1.131 -5.281 11.029 1.00 97.06 78 PRO A C 1
ATOM 643 O O . PRO A 1 78 ? -1.806 -4.680 11.863 1.00 97.06 78 PRO A O 1
ATOM 646 N N . ALA A 1 79 ? 0.180 -5.047 10.896 1.00 97.00 79 ALA A N 1
ATOM 647 C CA . ALA A 1 79 ? 0.914 -4.140 11.777 1.00 97.00 79 ALA A CA 1
ATOM 648 C C . ALA A 1 79 ? 0.430 -2.678 11.699 1.00 97.00 79 ALA A C 1
ATOM 650 O O . ALA A 1 79 ? 0.606 -1.930 12.663 1.00 97.00 79 ALA A O 1
ATOM 651 N N . HIS A 1 80 ? -0.212 -2.264 10.599 1.00 97.44 80 HIS A N 1
ATOM 652 C CA . HIS A 1 80 ? -0.823 -0.931 10.500 1.00 97.44 80 HIS A CA 1
ATOM 653 C C . HIS A 1 80 ? -1.937 -0.695 11.511 1.00 97.44 80 HIS A C 1
ATOM 655 O O . HIS A 1 80 ? -2.197 0.457 11.856 1.00 97.44 80 HIS A O 1
ATOM 661 N N . PHE A 1 81 ? -2.556 -1.763 12.010 1.00 97.06 81 PHE A N 1
ATOM 662 C CA . PHE A 1 81 ? -3.690 -1.710 12.927 1.00 97.06 81 PHE A CA 1
ATOM 663 C C . PHE A 1 81 ? -3.273 -1.834 14.402 1.00 97.06 81 PHE A C 1
ATOM 665 O O . PHE A 1 81 ? -4.091 -2.181 15.248 1.00 97.06 81 PHE A O 1
ATOM 672 N N . ASP A 1 82 ? -2.010 -1.537 14.738 1.00 96.69 82 ASP A N 1
ATOM 673 C CA . ASP A 1 82 ? -1.549 -1.473 16.131 1.00 96.69 82 ASP A CA 1
ATOM 674 C C . ASP A 1 82 ? -2.189 -0.283 16.870 1.00 96.69 82 ASP A C 1
ATOM 676 O O . ASP A 1 82 ? -1.748 0.866 16.773 1.00 96.69 82 ASP A O 1
ATOM 680 N N . VAL A 1 83 ? -3.251 -0.561 17.6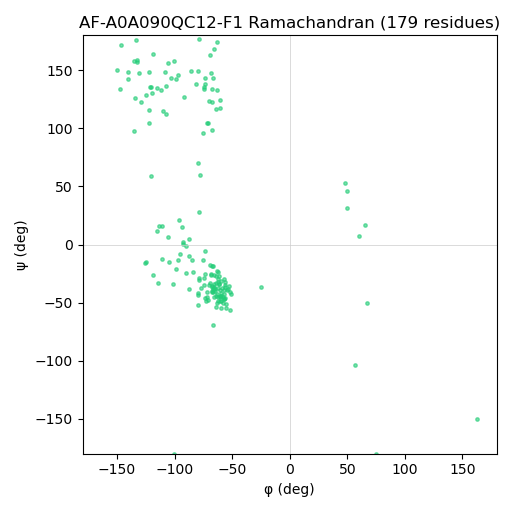23 1.00 96.56 83 VAL A N 1
ATOM 681 C CA . VAL A 1 83 ? -4.046 0.467 18.312 1.00 96.56 83 VAL A CA 1
ATOM 682 C C . VAL A 1 83 ? -3.357 1.077 19.532 1.00 96.56 83 VAL A C 1
ATOM 684 O O . VAL A 1 83 ? -3.878 2.028 20.104 1.00 96.56 83 VAL A O 1
ATOM 687 N N . ARG A 1 84 ? -2.185 0.577 19.933 1.00 95.44 84 ARG A N 1
ATOM 688 C CA . ARG A 1 84 ? -1.440 1.122 21.074 1.00 95.44 84 ARG A CA 1
ATOM 689 C C . ARG A 1 84 ? -0.796 2.449 20.681 1.00 95.44 84 ARG A C 1
ATOM 691 O O . ARG A 1 84 ? -0.097 2.533 19.669 1.00 95.44 84 ARG A O 1
ATOM 698 N N . GLN A 1 85 ? -0.915 3.473 21.517 1.00 91.88 85 GLN A N 1
ATOM 699 C CA . GLN A 1 85 ? -0.312 4.796 21.323 1.00 91.88 85 GLN A CA 1
ATOM 700 C C . GLN A 1 85 ? 1.203 4.706 21.101 1.00 91.88 85 GLN A C 1
ATOM 702 O O . GLN A 1 85 ? 1.754 5.385 20.227 1.00 91.88 85 GLN A O 1
ATOM 707 N N . ASN A 1 86 ? 1.861 3.804 21.829 1.00 89.38 86 ASN A N 1
ATOM 708 C CA . ASN A 1 86 ? 3.297 3.542 21.725 1.00 89.38 86 ASN A CA 1
ATOM 709 C C . ASN A 1 86 ? 3.654 2.504 20.646 1.00 89.38 86 ASN A C 1
ATOM 711 O O . ASN A 1 86 ? 4.819 2.137 20.515 1.00 89.38 86 ASN A O 1
ATOM 715 N N . GLY A 1 87 ? 2.675 2.030 19.870 1.00 88.31 87 GLY A N 1
ATOM 716 C CA . GLY A 1 87 ? 2.870 1.155 18.718 1.00 88.31 87 GLY A CA 1
ATOM 717 C C . GLY A 1 87 ? 3.610 1.860 17.579 1.00 88.31 87 GLY A C 1
ATOM 718 O O . GLY A 1 87 ? 3.422 3.056 17.330 1.00 88.31 87 GLY A O 1
ATOM 719 N N . TRP A 1 88 ? 4.476 1.113 16.891 1.00 84.25 88 TRP A N 1
ATOM 720 C CA . TRP A 1 88 ? 5.436 1.665 15.924 1.00 84.25 88 TRP A CA 1
ATOM 721 C C . TRP A 1 88 ? 4.889 1.730 14.496 1.00 84.25 88 TRP A C 1
ATOM 723 O O . TRP A 1 88 ? 5.340 2.547 13.697 1.00 84.25 88 TRP A O 1
ATOM 733 N N . PHE A 1 89 ? 3.913 0.884 14.161 1.00 89.38 89 PHE A N 1
ATOM 734 C CA . PHE A 1 89 ? 3.445 0.710 12.783 1.00 89.38 89 PHE A CA 1
ATOM 735 C C . PHE A 1 89 ? 2.088 1.359 12.488 1.00 89.38 89 PHE A C 1
ATOM 737 O O . PHE A 1 89 ? 1.616 1.285 11.364 1.00 89.38 89 PHE A O 1
ATOM 744 N N . ASN A 1 90 ? 1.512 2.115 13.424 1.00 93.44 90 ASN A N 1
ATOM 745 C CA . ASN A 1 90 ? 0.186 2.732 13.284 1.00 93.44 90 ASN A CA 1
ATOM 746 C C . ASN A 1 90 ? 0.129 4.014 12.433 1.00 93.44 90 ASN A C 1
ATOM 748 O O . ASN A 1 90 ? -0.742 4.865 12.618 1.00 93.44 90 ASN A O 1
ATOM 752 N N . SER A 1 91 ? 1.043 4.166 11.471 1.00 93.31 91 SER A N 1
ATOM 753 C CA . SER A 1 91 ? 1.121 5.359 10.618 1.00 93.31 91 SER A CA 1
ATOM 754 C C . SER A 1 91 ? -0.118 5.551 9.740 1.00 93.31 91 SER A C 1
ATOM 756 O O . SER A 1 91 ? -0.506 6.697 9.494 1.00 93.31 91 SER A O 1
ATOM 758 N N . LEU A 1 92 ? -0.757 4.460 9.296 1.00 96.00 92 LEU A N 1
ATOM 759 C CA . LEU A 1 92 ? -2.049 4.517 8.609 1.00 96.00 92 LEU A CA 1
ATOM 760 C C . LEU A 1 92 ? -3.114 5.148 9.515 1.00 96.00 92 LEU A C 1
ATOM 762 O O . LEU A 1 92 ? -3.709 6.156 9.143 1.00 96.00 92 LEU A O 1
ATOM 766 N N . LEU A 1 93 ? -3.299 4.613 10.727 1.00 95.81 93 LEU A N 1
ATOM 767 C CA . LEU A 1 93 ? -4.308 5.104 11.673 1.00 95.81 93 LEU A CA 1
ATOM 768 C C . LEU A 1 93 ? -4.070 6.569 12.031 1.00 95.81 93 LEU A C 1
ATOM 770 O O . LEU A 1 93 ? -4.983 7.384 11.972 1.00 95.81 93 LEU A O 1
ATOM 774 N N . VAL A 1 94 ? -2.818 6.934 12.305 1.00 92.69 94 VAL A N 1
ATOM 775 C CA . VAL A 1 94 ? -2.425 8.324 12.563 1.00 92.69 94 VAL A CA 1
ATOM 776 C C . VAL A 1 94 ? -2.766 9.231 11.376 1.00 92.69 94 VAL A C 1
ATOM 778 O O . VAL A 1 94 ? -3.175 10.371 11.573 1.00 92.69 94 VAL A O 1
ATOM 781 N N . THR A 1 95 ? -2.620 8.750 10.141 1.00 91.81 95 THR A N 1
ATOM 782 C CA . THR A 1 95 ? -2.989 9.503 8.934 1.00 91.81 95 THR A CA 1
ATOM 783 C C . THR A 1 95 ? -4.503 9.706 8.832 1.00 91.81 95 THR A C 1
ATOM 785 O O . THR A 1 95 ? -4.941 10.810 8.506 1.00 91.81 95 THR A O 1
ATOM 788 N N . LEU A 1 96 ? -5.300 8.695 9.184 1.00 92.94 96 LEU A N 1
ATOM 789 C CA . LEU A 1 96 ? -6.762 8.795 9.226 1.00 92.94 96 LEU A CA 1
ATOM 790 C C . LEU A 1 96 ? -7.241 9.757 10.324 1.00 92.94 96 LEU A C 1
ATOM 792 O O . LEU A 1 96 ? -8.096 10.596 10.054 1.00 92.94 96 LEU A O 1
ATOM 796 N N . ILE A 1 97 ? -6.625 9.732 11.511 1.00 91.19 97 ILE A N 1
ATOM 797 C CA . ILE A 1 97 ? -6.907 10.690 12.596 1.00 91.19 97 ILE A CA 1
ATOM 798 C C . ILE A 1 97 ? -6.709 12.134 12.107 1.00 91.19 97 ILE A C 1
ATOM 800 O O . ILE A 1 97 ? -7.584 12.976 12.307 1.00 91.19 97 ILE A O 1
ATOM 804 N N . LYS A 1 98 ? -5.600 12.432 11.404 1.00 86.62 98 LYS A N 1
ATOM 805 C CA . LYS A 1 98 ? -5.355 13.784 10.853 1.00 86.62 98 LYS A CA 1
ATOM 806 C C . LYS A 1 98 ? -6.474 14.236 9.924 1.00 86.62 98 LYS A C 1
ATOM 808 O O . LYS A 1 98 ? -6.869 15.398 9.987 1.00 86.62 98 LYS A O 1
ATOM 813 N N . ARG A 1 99 ? -6.947 13.331 9.059 1.00 87.19 99 ARG A N 1
ATOM 814 C CA . ARG A 1 99 ? -8.040 13.604 8.120 1.00 87.19 99 ARG A CA 1
ATOM 815 C C . ARG A 1 99 ? -9.320 13.971 8.870 1.00 87.19 99 ARG A C 1
ATOM 817 O O . ARG A 1 99 ? -9.964 14.941 8.496 1.00 87.19 99 ARG A O 1
ATOM 824 N N . THR A 1 100 ? -9.657 13.228 9.921 1.00 82.62 100 THR A N 1
ATOM 825 C CA . THR A 1 100 ? -10.903 13.413 10.678 1.00 82.62 100 THR A CA 1
ATOM 826 C C . THR A 1 100 ? -10.903 14.686 11.523 1.00 82.62 100 THR A C 1
ATOM 828 O O . THR A 1 100 ? -11.887 15.420 11.520 1.00 82.62 100 THR A O 1
ATOM 831 N N . PHE A 1 101 ? -9.815 14.971 12.245 1.00 77.06 101 PHE A N 1
ATOM 832 C CA . PHE A 1 101 ? -9.809 16.044 13.248 1.00 77.06 101 PHE A CA 1
ATOM 833 C C . PHE A 1 101 ? -9.234 17.376 12.757 1.00 77.06 101 PHE A C 1
ATOM 835 O O . PHE A 1 101 ? -9.412 18.386 13.434 1.00 77.06 101 PHE A O 1
ATOM 842 N N . ASN A 1 102 ? -8.547 17.408 11.607 1.00 69.44 102 ASN A N 1
ATOM 843 C CA . ASN A 1 102 ? -7.925 18.613 11.040 1.00 69.44 102 ASN A CA 1
ATOM 844 C C . ASN A 1 102 ? -7.056 19.408 12.060 1.00 69.44 102 ASN A C 1
ATOM 846 O O . ASN A 1 102 ? -6.992 20.637 12.015 1.00 69.44 102 ASN A O 1
ATOM 850 N N . ARG A 1 103 ? -6.422 18.714 13.026 1.00 65.31 103 ARG A N 1
ATOM 851 C CA . ARG A 1 103 ? -5.735 19.281 14.213 1.00 65.31 103 ARG A CA 1
ATOM 852 C C . ARG A 1 103 ? -4.341 18.675 14.475 1.00 65.31 103 ARG A C 1
ATOM 854 O O . ARG A 1 103 ? -3.863 17.801 13.748 1.00 65.31 103 ARG A O 1
ATOM 861 N N . LYS A 1 104 ? -3.639 19.208 15.492 1.00 57.00 104 LYS A N 1
ATOM 862 C CA . LYS A 1 104 ? -2.266 18.835 15.886 1.00 57.00 104 LYS A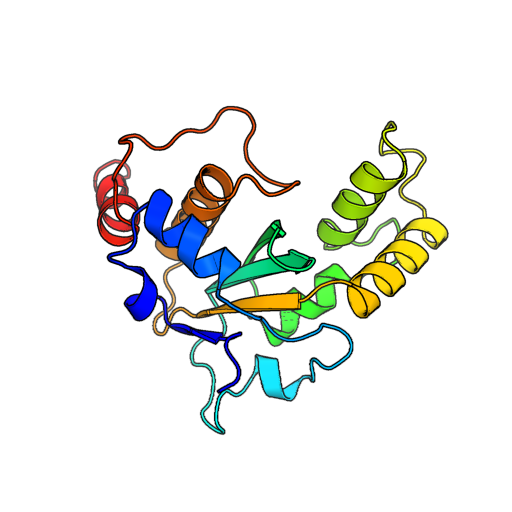 CA 1
ATOM 863 C C . LYS A 1 104 ? -2.203 17.443 16.546 1.00 57.00 104 LYS A C 1
ATOM 865 O O . LYS A 1 104 ? -2.429 17.269 17.732 1.00 57.00 104 LYS A O 1
ATOM 870 N N . LEU A 1 105 ? -1.707 16.499 15.758 1.00 63.28 105 LEU A N 1
ATOM 871 C CA . LEU A 1 105 ? -1.379 15.086 16.007 1.00 63.28 105 LEU A CA 1
ATOM 872 C C . LEU A 1 105 ? -1.049 14.542 17.401 1.00 63.28 105 LEU A C 1
ATOM 874 O O . LEU A 1 105 ? -1.298 13.360 17.631 1.00 63.28 105 LEU A O 1
ATOM 878 N N . LYS A 1 106 ? -0.359 15.291 18.264 1.00 67.56 106 LYS A N 1
ATOM 879 C CA . LYS A 1 106 ? 0.244 14.679 19.459 1.00 67.56 106 LYS A CA 1
ATOM 880 C C . LYS A 1 106 ? -0.807 14.359 20.520 1.00 67.56 106 LYS A C 1
ATOM 882 O O . LYS A 1 106 ? -0.691 13.337 21.185 1.00 67.56 106 LYS A O 1
ATOM 887 N N . GLU A 1 107 ? -1.824 15.205 20.633 1.00 77.69 107 GLU A N 1
ATOM 888 C CA . GLU A 1 107 ? -2.916 15.049 21.600 1.00 77.69 107 GLU A CA 1
ATOM 889 C C . GLU A 1 107 ? -3.938 14.005 21.128 1.00 77.69 107 GLU A C 1
ATOM 891 O O . GLU A 1 107 ? -4.487 13.266 21.938 1.00 77.69 107 GLU A O 1
ATOM 896 N N . ASP A 1 108 ? -4.110 13.864 19.810 1.00 85.00 108 ASP A N 1
ATOM 897 C CA . ASP A 1 108 ? -5.119 12.978 19.226 1.00 85.00 108 ASP A CA 1
ATOM 898 C C . ASP A 1 108 ? -4.637 11.530 19.027 1.00 85.00 108 ASP A C 1
ATOM 900 O O . ASP A 1 108 ? -5.452 10.652 18.737 1.00 85.00 108 ASP A O 1
ATOM 904 N N . LYS A 1 109 ? -3.336 11.235 19.186 1.00 89.88 109 LYS A N 1
ATOM 905 C CA . LYS A 1 109 ? -2.806 9.859 19.128 1.00 89.88 109 LYS A CA 1
ATOM 906 C C . LYS A 1 109 ? -3.059 9.135 20.455 1.00 89.88 109 LYS A C 1
ATOM 908 O O . LYS A 1 109 ? -2.120 8.874 21.202 1.00 89.88 109 LYS A O 1
ATOM 913 N N . THR A 1 110 ? -4.314 8.818 20.744 1.00 92.69 110 THR A N 1
ATOM 914 C CA . THR A 1 110 ? -4.731 8.012 21.903 1.00 92.69 110 THR A CA 1
ATOM 915 C C . THR A 1 110 ? -5.145 6.610 21.461 1.00 92.69 110 THR A C 1
ATOM 917 O O . THR A 1 110 ? -5.564 6.423 20.317 1.00 92.69 110 THR A O 1
ATOM 920 N N . ASP A 1 111 ? -5.086 5.627 22.362 1.00 95.25 111 ASP A N 1
ATOM 921 C CA . ASP A 1 111 ? -5.553 4.258 22.082 1.00 95.25 111 ASP A CA 1
ATOM 922 C C . ASP A 1 111 ? -7.024 4.237 21.624 1.00 95.25 111 ASP A C 1
ATOM 924 O O . ASP A 1 111 ? -7.401 3.469 20.738 1.00 95.25 111 ASP A O 1
ATOM 928 N N . ILE A 1 112 ? -7.849 5.141 22.169 1.00 95.44 112 ILE A N 1
ATOM 929 C CA . ILE A 1 112 ? -9.262 5.312 21.803 1.00 95.44 112 ILE A CA 1
ATOM 930 C C . ILE A 1 112 ? -9.391 5.763 20.344 1.00 95.44 112 ILE A C 1
ATOM 932 O O . ILE A 1 112 ? -10.077 5.109 19.555 1.00 95.44 112 ILE A O 1
ATOM 936 N N . ASN A 1 113 ? -8.70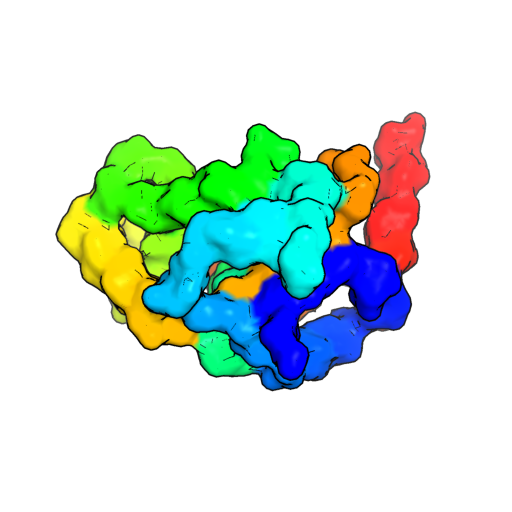4 6.842 19.962 1.00 94.19 113 ASN A N 1
ATOM 937 C CA . ASN A 1 113 ? -8.779 7.384 18.603 1.00 94.19 113 ASN A CA 1
ATOM 938 C C . ASN A 1 113 ? -8.156 6.431 17.572 1.00 94.19 113 ASN A C 1
ATOM 940 O O . ASN A 1 113 ? -8.659 6.311 16.452 1.00 94.19 113 ASN A O 1
ATOM 944 N N . LEU A 1 114 ? -7.083 5.724 17.945 1.00 95.81 114 LEU A N 1
ATOM 945 C CA . LEU A 1 114 ? -6.474 4.684 17.115 1.00 95.81 114 LEU A CA 1
ATOM 946 C C . LEU A 1 114 ? -7.441 3.514 16.906 1.00 95.81 114 LEU A C 1
ATOM 948 O O . LEU A 1 114 ? -7.619 3.076 15.773 1.00 95.81 114 LEU A O 1
ATOM 952 N N . THR A 1 115 ? -8.127 3.063 17.958 1.00 97.06 115 THR A N 1
ATOM 953 C CA . THR A 1 115 ? -9.142 2.002 17.865 1.00 97.06 115 THR A CA 1
ATOM 954 C C . THR A 1 115 ? -10.312 2.411 16.973 1.00 97.06 115 THR A C 1
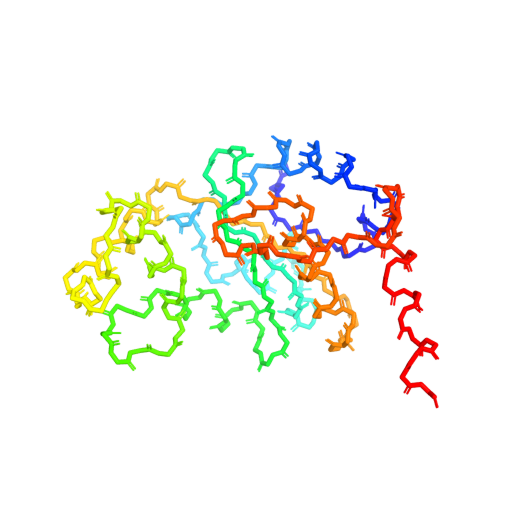ATOM 956 O O . THR A 1 115 ? -10.731 1.637 16.113 1.00 97.06 115 THR A O 1
ATOM 959 N N . GLN A 1 116 ? -10.831 3.632 17.132 1.00 95.88 116 GLN A N 1
ATOM 960 C CA . GLN A 1 116 ? -11.891 4.162 16.267 1.00 95.88 116 GLN A CA 1
ATOM 961 C C . GLN A 1 116 ? -11.435 4.233 14.806 1.00 95.88 116 GLN A C 1
ATOM 963 O O . GLN A 1 116 ? -12.149 3.791 13.910 1.00 95.88 116 GLN A O 1
ATOM 968 N N . SER A 1 117 ? -10.216 4.716 14.566 1.00 95.75 117 SER A N 1
ATOM 969 C CA . SER A 1 117 ? -9.651 4.797 13.216 1.00 95.75 117 SER A CA 1
ATOM 970 C C . SER A 1 117 ? -9.409 3.422 12.600 1.00 95.75 117 SER A C 1
ATOM 972 O O . SER A 1 117 ? -9.577 3.268 11.395 1.00 95.75 117 SER A O 1
ATOM 974 N N . ALA A 1 118 ? -9.047 2.416 13.402 1.00 97.50 118 ALA A N 1
ATOM 975 C CA . ALA A 1 118 ? -8.893 1.045 12.928 1.00 97.50 118 ALA A CA 1
ATOM 976 C C . ALA A 1 118 ? -10.239 0.465 12.476 1.00 97.50 118 ALA A C 1
ATOM 978 O O . ALA A 1 118 ? -10.313 -0.087 11.384 1.00 97.50 118 ALA A O 1
ATOM 979 N N . LYS A 1 119 ? -11.312 0.660 13.255 1.00 97.38 119 LYS A N 1
ATOM 980 C CA . LYS A 1 119 ? -12.673 0.249 12.860 1.00 97.38 119 LYS A CA 1
ATOM 981 C C . LYS A 1 119 ? -13.101 0.905 11.548 1.00 97.38 119 LYS A C 1
ATOM 983 O O . LYS A 1 119 ? -13.459 0.204 10.608 1.00 97.38 119 LYS A O 1
ATOM 988 N N . LEU A 1 120 ? -12.942 2.228 11.453 1.00 95.31 120 LEU A N 1
ATOM 989 C CA . LEU A 1 120 ? -13.225 2.971 10.225 1.00 95.31 120 LEU A CA 1
ATOM 990 C C . LEU A 1 120 ? -12.406 2.450 9.043 1.00 95.31 120 LEU A C 1
ATOM 992 O O . LEU A 1 120 ? -12.926 2.373 7.934 1.00 95.31 120 LEU A O 1
ATOM 996 N N . ALA A 1 121 ? -11.142 2.085 9.268 1.00 97.31 121 ALA A N 1
ATOM 997 C CA . ALA A 1 121 ? -10.305 1.530 8.220 1.00 97.31 121 ALA A CA 1
ATOM 998 C C . ALA A 1 121 ? -10.869 0.202 7.692 1.00 97.31 121 ALA A C 1
ATOM 1000 O O . ALA A 1 121 ? -11.033 0.063 6.484 1.00 97.31 121 ALA A O 1
ATOM 1001 N N . PHE A 1 122 ? -11.225 -0.735 8.577 1.00 97.69 122 PHE A N 1
ATOM 1002 C CA . PHE A 1 122 ? -11.829 -2.013 8.182 1.00 97.69 122 PHE A CA 1
ATOM 1003 C C . PHE A 1 122 ? -13.164 -1.839 7.442 1.00 97.69 122 PHE A C 1
ATOM 1005 O O . PHE A 1 122 ? -13.418 -2.541 6.466 1.00 97.69 122 PHE A O 1
ATOM 1012 N N . GLU A 1 123 ? -13.990 -0.883 7.868 1.00 96.56 123 GLU A N 1
ATOM 1013 C CA . GLU A 1 123 ? -15.307 -0.610 7.277 1.00 96.56 123 GLU A CA 1
ATOM 1014 C C . GLU A 1 123 ? -15.238 0.107 5.926 1.00 96.56 123 GLU A C 1
ATOM 1016 O O . GLU A 1 123 ? -16.132 -0.059 5.098 1.00 96.56 123 GLU A O 1
ATOM 1021 N N . ASN A 1 124 ? -14.201 0.914 5.678 1.00 96.88 124 ASN A N 1
ATOM 1022 C CA . ASN A 1 124 ? -14.196 1.851 4.549 1.00 96.88 124 ASN A CA 1
ATOM 1023 C C . ASN A 1 124 ? -13.084 1.607 3.537 1.00 96.88 124 ASN A C 1
ATOM 1025 O O . ASN A 1 124 ? -13.287 1.919 2.367 1.00 96.88 124 ASN A O 1
ATOM 1029 N N . LEU A 1 125 ? -11.957 1.016 3.933 1.00 98.06 125 LEU A N 1
ATOM 1030 C CA . LEU A 1 125 ? -10.798 0.931 3.052 1.00 98.06 125 LEU A CA 1
ATOM 1031 C C . LEU A 1 125 ? -10.697 -0.398 2.319 1.00 98.06 125 LEU A C 1
ATOM 1033 O O . LEU A 1 125 ? -10.978 -1.468 2.866 1.00 98.06 125 LEU A O 1
ATOM 1037 N N . ASP A 1 126 ? -10.185 -0.285 1.104 1.00 98.12 126 ASP A N 1
ATOM 1038 C CA . ASP A 1 126 ? -9.760 -1.384 0.261 1.00 98.12 126 ASP A CA 1
ATOM 1039 C C . ASP A 1 126 ? -8.229 -1.399 0.182 1.00 98.12 126 ASP A C 1
ATOM 1041 O O . ASP A 1 126 ? -7.558 -0.359 0.259 1.00 98.12 126 ASP A O 1
ATOM 1045 N N . LEU A 1 127 ? -7.673 -2.595 0.036 1.00 98.44 127 LEU A N 1
ATOM 1046 C CA . LEU A 1 127 ? -6.247 -2.853 -0.100 1.00 98.44 127 LEU A CA 1
ATOM 1047 C C . LEU A 1 127 ? -5.919 -3.246 -1.538 1.00 98.44 127 LEU A C 1
ATOM 1049 O O . LEU A 1 127 ? -6.603 -4.074 -2.133 1.00 98.44 127 LEU A O 1
ATOM 1053 N N . VAL A 1 128 ? -4.832 -2.691 -2.064 1.00 98.50 128 VAL A N 1
ATOM 1054 C CA . VAL A 1 128 ? -4.183 -3.134 -3.301 1.00 98.50 128 VAL A CA 1
ATOM 1055 C C . VAL A 1 128 ? -2.740 -3.513 -2.981 1.00 98.50 128 VAL A C 1
ATOM 1057 O O . VAL A 1 128 ? -2.058 -2.782 -2.261 1.00 98.50 128 VAL A O 1
ATOM 1060 N N . LEU A 1 129 ? -2.279 -4.636 -3.517 1.00 98.38 129 LEU A N 1
ATOM 1061 C CA . LEU A 1 129 ? -0.942 -5.193 -3.376 1.00 98.38 129 LEU A CA 1
ATOM 1062 C C . LEU A 1 129 ? -0.243 -5.200 -4.735 1.00 98.38 129 LEU A C 1
ATOM 1064 O O . LEU A 1 129 ? -0.825 -5.603 -5.737 1.00 98.38 129 LEU A O 1
ATOM 1068 N N . ILE A 1 130 ? 1.014 -4.771 -4.741 1.00 98.44 130 ILE A N 1
ATOM 1069 C CA . ILE A 1 130 ? 1.914 -4.827 -5.890 1.00 98.44 130 ILE A CA 1
ATOM 1070 C C . ILE A 1 130 ? 3.133 -5.635 -5.461 1.00 98.44 130 ILE A C 1
ATOM 1072 O O . ILE A 1 130 ? 3.961 -5.149 -4.680 1.00 98.44 130 ILE A O 1
ATOM 1076 N N . ASN A 1 131 ? 3.210 -6.876 -5.921 1.00 98.00 131 ASN A N 1
ATOM 1077 C CA . ASN A 1 131 ? 4.240 -7.828 -5.547 1.00 98.00 131 ASN A CA 1
ATOM 1078 C C . ASN A 1 131 ? 5.492 -7.691 -6.416 1.00 98.00 131 ASN A C 1
ATOM 1080 O O . ASN A 1 131 ? 5.436 -7.315 -7.586 1.00 98.00 131 ASN A O 1
ATOM 1084 N N . PHE A 1 132 ? 6.636 -7.998 -5.811 1.00 97.44 132 PHE A N 1
ATOM 1085 C CA . PHE A 1 132 ? 7.888 -8.192 -6.521 1.00 97.44 132 PHE A CA 1
ATOM 1086 C C . PHE A 1 132 ? 8.209 -9.685 -6.519 1.00 97.44 132 PHE A C 1
ATOM 1088 O O . PHE A 1 132 ? 8.548 -10.260 -5.482 1.00 97.44 132 PHE A O 1
ATOM 1095 N N . SER A 1 133 ? 8.155 -10.304 -7.697 1.00 92.69 133 SER A N 1
ATOM 1096 C CA . SER A 1 133 ? 8.523 -11.711 -7.894 1.00 92.69 133 SER A CA 1
ATOM 1097 C C . SER A 1 133 ? 9.964 -12.017 -7.443 1.00 92.69 133 SER A C 1
ATOM 1099 O O . SER A 1 133 ? 10.257 -13.112 -6.955 1.00 92.69 133 SER A O 1
ATOM 1101 N N . VAL A 1 134 ? 10.849 -11.017 -7.532 1.00 93.62 134 VAL A N 1
ATOM 1102 C CA . VAL A 1 134 ? 12.234 -11.040 -7.053 1.00 93.62 134 VAL A CA 1
ATOM 1103 C C . VAL A 1 134 ? 12.470 -9.873 -6.099 1.00 93.62 134 VAL A C 1
ATOM 1105 O O . VAL A 1 134 ? 12.199 -8.719 -6.426 1.00 93.62 134 VAL A O 1
ATOM 1108 N N . TYR A 1 135 ? 13.019 -10.158 -4.916 1.00 94.69 135 TYR A N 1
ATOM 1109 C CA . TYR A 1 135 ? 13.289 -9.128 -3.917 1.00 94.69 135 TYR A CA 1
ATOM 1110 C C . TYR A 1 135 ? 14.325 -8.110 -4.418 1.00 94.69 135 TYR A C 1
ATOM 1112 O O . TYR A 1 135 ? 15.497 -8.436 -4.602 1.00 94.69 135 TYR A O 1
ATOM 1120 N N . ASP A 1 136 ? 13.904 -6.851 -4.547 1.00 94.94 136 ASP A N 1
ATOM 1121 C CA . ASP A 1 136 ? 14.775 -5.710 -4.824 1.00 94.94 136 ASP A CA 1
ATOM 1122 C C . ASP A 1 136 ? 14.401 -4.543 -3.903 1.00 94.94 136 ASP A C 1
ATOM 1124 O O . ASP A 1 136 ? 13.487 -3.757 -4.160 1.00 94.94 136 ASP A O 1
ATOM 1128 N N . LYS A 1 137 ? 15.146 -4.412 -2.802 1.00 95.50 137 LYS A N 1
ATOM 1129 C CA . LYS A 1 137 ? 14.959 -3.341 -1.813 1.00 95.50 137 LYS A CA 1
ATOM 1130 C C . LYS A 1 137 ? 14.927 -1.950 -2.446 1.00 95.50 137 LYS A C 1
ATOM 1132 O O . LYS A 1 137 ? 14.161 -1.092 -2.001 1.00 95.50 137 LYS A O 1
ATOM 1137 N N . LEU A 1 138 ? 15.811 -1.679 -3.401 1.00 95.12 138 LEU A N 1
ATOM 1138 C CA . LEU A 1 138 ? 15.959 -0.345 -3.967 1.00 95.12 138 LEU A CA 1
ATOM 1139 C C . LEU A 1 138 ? 14.774 -0.029 -4.877 1.00 95.12 138 LEU A C 1
ATOM 1141 O O . LEU A 1 138 ? 14.182 1.043 -4.747 1.00 95.12 138 LEU A O 1
ATOM 1145 N N . ALA A 1 139 ? 14.397 -0.973 -5.737 1.00 96.19 139 ALA A N 1
ATOM 1146 C CA . ALA A 1 139 ? 13.255 -0.822 -6.625 1.00 96.19 139 ALA A CA 1
ATOM 1147 C C . ALA A 1 139 ? 11.926 -0.726 -5.854 1.00 96.19 139 ALA A C 1
ATOM 1149 O O . ALA A 1 139 ? 11.116 0.142 -6.169 1.00 96.19 139 ALA A O 1
ATOM 1150 N N . ILE A 1 140 ? 11.735 -1.507 -4.784 1.00 98.06 140 ILE A N 1
ATOM 1151 C CA . ILE A 1 140 ? 10.536 -1.421 -3.930 1.00 98.06 140 ILE A CA 1
ATOM 1152 C C . ILE A 1 140 ? 10.395 -0.021 -3.309 1.00 98.06 140 ILE A C 1
ATOM 1154 O O . ILE A 1 140 ? 9.330 0.593 -3.396 1.00 98.06 140 ILE A O 1
ATOM 1158 N N . ASN A 1 141 ? 11.468 0.518 -2.712 1.00 97.50 141 ASN A N 1
ATOM 1159 C CA . ASN A 1 141 ? 11.440 1.875 -2.148 1.00 97.50 141 ASN A CA 1
ATOM 1160 C C . ASN A 1 141 ? 11.169 2.931 -3.233 1.00 97.50 141 ASN A C 1
ATOM 1162 O O . ASN A 1 141 ? 10.452 3.901 -2.995 1.00 97.50 141 ASN A O 1
ATOM 1166 N N . ARG A 1 142 ? 11.723 2.751 -4.438 1.00 95.94 142 ARG A N 1
ATOM 1167 C CA . ARG A 1 142 ? 11.490 3.670 -5.561 1.00 95.94 142 ARG A CA 1
ATOM 1168 C C . ARG A 1 142 ? 10.057 3.618 -6.062 1.00 95.94 142 ARG A C 1
ATOM 1170 O O . ARG A 1 142 ? 9.504 4.675 -6.345 1.00 95.94 142 ARG A O 1
ATOM 1177 N N . LEU A 1 143 ? 9.452 2.437 -6.148 1.00 98.25 143 LEU A N 1
ATOM 1178 C CA . LEU A 1 143 ? 8.055 2.320 -6.544 1.00 98.25 143 LEU A CA 1
ATOM 1179 C C . LEU A 1 143 ? 7.140 3.008 -5.525 1.00 98.25 143 LEU A C 1
ATOM 1181 O O . LEU A 1 143 ? 6.239 3.742 -5.922 1.00 98.25 143 LEU A O 1
ATOM 1185 N N . GLU A 1 144 ? 7.393 2.838 -4.223 1.00 98.38 144 GLU A N 1
ATOM 1186 C CA . GLU A 1 144 ? 6.660 3.579 -3.189 1.00 98.38 144 GLU A CA 1
ATOM 1187 C C . GLU A 1 144 ? 6.787 5.092 -3.406 1.00 98.38 144 GLU A C 1
ATOM 1189 O O . GLU A 1 144 ? 5.782 5.806 -3.388 1.00 98.38 144 GLU A O 1
ATOM 1194 N N . ASP A 1 145 ? 8.003 5.581 -3.658 1.00 97.50 145 ASP A N 1
ATOM 1195 C CA . ASP A 1 145 ? 8.248 6.996 -3.917 1.00 97.50 145 ASP A CA 1
ATOM 1196 C C . ASP A 1 145 ? 7.493 7.489 -5.157 1.00 97.50 145 ASP A C 1
ATOM 1198 O O . ASP A 1 145 ? 6.792 8.502 -5.084 1.00 97.50 145 ASP A O 1
ATOM 1202 N N . TYR A 1 146 ? 7.590 6.756 -6.268 1.00 97.81 146 TYR A N 1
ATOM 1203 C CA . TYR A 1 146 ? 6.883 7.055 -7.511 1.00 97.81 146 TYR A CA 1
ATOM 1204 C C . TYR A 1 146 ? 5.379 7.155 -7.269 1.00 97.81 146 TYR A C 1
ATOM 1206 O O . TYR A 1 146 ? 4.754 8.159 -7.609 1.00 97.81 146 TYR A O 1
ATOM 1214 N N . LEU A 1 147 ? 4.794 6.151 -6.614 1.00 98.38 147 LEU A N 1
ATOM 1215 C CA . LEU A 1 147 ? 3.366 6.112 -6.327 1.00 98.38 147 LEU A CA 1
ATOM 1216 C C . LEU A 1 147 ? 2.952 7.222 -5.357 1.00 98.38 147 LEU A C 1
ATOM 1218 O O . LEU A 1 147 ? 1.897 7.818 -5.545 1.00 98.38 147 LEU A O 1
ATOM 1222 N N . ARG A 1 148 ? 3.773 7.586 -4.368 1.00 98.19 148 ARG A N 1
ATOM 1223 C CA . ARG A 1 148 ? 3.476 8.700 -3.448 1.00 98.19 148 ARG A CA 1
ATOM 1224 C C . ARG A 1 148 ? 3.552 10.068 -4.119 1.00 98.19 148 ARG A C 1
ATOM 1226 O O . ARG A 1 148 ? 2.773 10.952 -3.758 1.00 98.19 148 ARG A O 1
ATOM 1233 N N . ILE A 1 149 ? 4.464 10.258 -5.072 1.00 97.44 149 ILE A N 1
ATOM 1234 C CA . ILE A 1 149 ? 4.555 11.489 -5.872 1.00 97.44 149 ILE A CA 1
ATOM 1235 C C . ILE A 1 149 ? 3.379 11.564 -6.846 1.00 97.44 149 ILE A C 1
ATOM 1237 O O . ILE A 1 149 ? 2.705 12.594 -6.932 1.00 97.44 149 ILE A O 1
ATOM 1241 N N . THR A 1 150 ? 3.124 10.467 -7.557 1.00 97.25 150 THR A N 1
ATOM 1242 C CA . THR A 1 150 ? 2.059 10.363 -8.547 1.00 97.25 150 THR A CA 1
ATOM 1243 C C . THR A 1 150 ? 0.719 10.457 -7.842 1.00 97.25 150 THR A C 1
ATOM 1245 O O . THR A 1 150 ? 0.057 11.481 -7.941 1.00 97.25 150 THR A O 1
ATOM 1248 N N . LEU A 1 151 ? 0.316 9.471 -7.055 1.00 97.31 151 LEU A N 1
ATOM 1249 C CA . LEU A 1 151 ? -1.035 9.376 -6.504 1.00 97.31 151 LEU A CA 1
ATOM 1250 C C . LEU A 1 151 ? -1.384 10.452 -5.470 1.00 97.31 151 LEU A C 1
ATOM 1252 O O . LEU A 1 151 ? -2.566 10.691 -5.246 1.00 97.31 151 LEU A O 1
ATOM 1256 N N . LYS A 1 152 ? -0.384 11.126 -4.883 1.00 96.25 152 LYS A N 1
ATOM 1257 C CA . LYS A 1 152 ? -0.557 12.141 -3.829 1.00 96.25 152 LYS A CA 1
ATOM 1258 C C . LYS A 1 152 ? -1.499 11.671 -2.699 1.00 96.25 152 LYS A C 1
ATOM 1260 O O . LYS A 1 152 ? -2.451 12.382 -2.374 1.00 96.25 152 LYS A O 1
ATOM 1265 N N . PRO A 1 153 ? -1.247 10.494 -2.090 1.00 96.44 153 PRO A N 1
ATOM 1266 C CA . PRO A 1 153 ? -2.019 10.033 -0.940 1.00 96.44 153 PRO A CA 1
ATOM 1267 C C . PRO A 1 153 ? -1.836 10.987 0.252 1.00 96.44 153 PRO A C 1
ATOM 1269 O O . PRO A 1 153 ? -0.983 11.878 0.235 1.00 96.44 153 PRO A O 1
ATOM 1272 N N . LEU A 1 154 ? -2.564 10.768 1.346 1.00 94.00 154 LEU A N 1
ATOM 1273 C CA . LEU A 1 154 ? -2.432 11.584 2.561 1.00 94.00 154 LEU A CA 1
ATOM 1274 C C . LEU A 1 154 ? -1.023 11.509 3.177 1.00 94.00 154 LEU A C 1
ATOM 1276 O O . LEU A 1 154 ? -0.575 12.461 3.818 1.00 94.00 154 LEU A O 1
ATOM 1280 N N . ASN A 1 155 ? -0.304 10.399 2.965 1.00 94.50 155 ASN A N 1
ATOM 1281 C CA . ASN A 1 155 ? 1.111 10.250 3.325 1.00 94.50 155 ASN A CA 1
ATOM 1282 C C . ASN A 1 155 ? 2.080 10.595 2.170 1.00 94.50 155 ASN A C 1
ATOM 1284 O O . ASN A 1 155 ? 3.262 10.239 2.216 1.00 94.50 155 ASN A O 1
ATOM 1288 N N . GLY A 1 156 ? 1.598 11.268 1.125 1.00 92.00 156 GLY A N 1
ATOM 1289 C CA . GLY A 1 156 ? 2.381 11.689 -0.033 1.00 92.00 156 GLY A CA 1
ATOM 1290 C C . GLY A 1 156 ? 3.450 12.729 0.308 1.00 92.00 156 GLY A C 1
ATOM 1291 O O . GLY A 1 156 ? 3.493 13.300 1.402 1.00 92.00 156 GLY A O 1
ATOM 1292 N N . PHE A 1 157 ? 4.348 12.982 -0.641 1.00 91.12 157 PHE A N 1
ATOM 1293 C CA . PHE A 1 157 ? 5.374 14.009 -0.480 1.00 91.12 157 PHE A CA 1
ATOM 1294 C C . PHE A 1 157 ? 4.827 15.400 -0.797 1.00 91.12 157 PHE A C 1
ATOM 1296 O O . PHE A 1 157 ? 4.149 15.596 -1.799 1.00 91.12 157 PHE A O 1
ATOM 1303 N N . LYS A 1 158 ? 5.192 16.394 0.022 1.00 86.25 158 LYS A N 1
ATOM 1304 C CA . LYS A 1 158 ? 4.816 17.798 -0.216 1.00 86.25 158 LYS A CA 1
ATOM 1305 C C . LYS A 1 158 ? 5.678 18.493 -1.276 1.00 86.25 158 LYS A C 1
ATOM 1307 O O . LYS A 1 158 ? 5.205 19.413 -1.929 1.00 86.25 158 LYS A O 1
ATOM 1312 N N . HIS A 1 159 ? 6.936 18.070 -1.426 1.00 90.00 159 HIS A N 1
ATOM 1313 C CA . HIS A 1 159 ? 7.935 18.786 -2.234 1.00 90.00 159 HIS A CA 1
ATOM 1314 C C . HIS A 1 159 ? 8.614 17.930 -3.308 1.00 90.00 159 HIS A C 1
ATOM 1316 O O . HIS A 1 159 ? 9.232 18.487 -4.211 1.00 90.00 159 HIS A O 1
ATOM 1322 N N . LYS A 1 160 ? 8.510 16.595 -3.237 1.00 92.38 160 LYS A N 1
ATOM 1323 C CA . LYS A 1 160 ? 9.083 15.728 -4.272 1.00 92.38 160 LYS A CA 1
ATOM 1324 C C . LYS A 1 160 ? 8.234 15.795 -5.541 1.00 92.38 160 LYS A C 1
ATOM 1326 O O . LYS A 1 160 ? 7.007 15.860 -5.472 1.00 92.38 160 LYS A O 1
ATOM 1331 N N . LYS A 1 161 ? 8.905 15.750 -6.687 1.00 92.56 161 LYS A N 1
ATOM 1332 C CA . LYS A 1 161 ? 8.309 15.691 -8.023 1.00 92.56 161 LYS A CA 1
ATOM 1333 C C . LYS A 1 161 ? 9.050 14.639 -8.839 1.00 92.56 161 LYS A C 1
ATOM 1335 O O . LYS A 1 161 ? 10.193 14.316 -8.522 1.00 92.56 161 LYS A O 1
ATOM 1340 N N . LEU A 1 162 ? 8.392 14.125 -9.871 1.00 92.50 162 LEU A N 1
ATOM 1341 C CA . LEU A 1 162 ? 9.065 13.308 -10.871 1.00 92.50 162 LEU A CA 1
ATOM 1342 C C . LEU A 1 162 ? 10.021 14.200 -11.670 1.00 92.50 162 LEU A C 1
ATOM 1344 O O . LEU A 1 162 ? 9.761 15.388 -11.861 1.00 92.50 162 LEU A O 1
ATOM 1348 N N . ASN A 1 163 ? 11.134 13.620 -12.105 1.00 86.25 163 ASN A N 1
ATOM 1349 C CA . ASN A 1 163 ? 12.132 14.281 -12.946 1.00 86.25 163 ASN A CA 1
ATOM 1350 C C . ASN A 1 163 ? 11.606 14.572 -14.361 1.00 86.25 163 ASN A C 1
ATOM 1352 O O . ASN A 1 163 ? 12.084 15.501 -15.002 1.00 86.25 163 ASN A O 1
ATOM 1356 N N . GLN A 1 164 ? 10.626 13.802 -14.835 1.00 91.00 164 GLN A N 1
ATOM 1357 C CA . GLN A 1 164 ? 9.944 14.009 -16.109 1.00 91.00 164 GLN A CA 1
ATOM 1358 C C . GLN A 1 164 ? 8.447 13.721 -15.941 1.00 91.00 164 GLN A C 1
ATOM 1360 O O . GLN A 1 164 ? 8.053 12.880 -15.133 1.00 91.00 164 GLN A O 1
ATOM 1365 N N . GLU A 1 165 ? 7.605 14.420 -16.699 1.00 88.94 165 GLU A N 1
ATOM 1366 C CA . GLU A 1 165 ? 6.144 14.351 -16.548 1.00 88.94 165 GLU A CA 1
ATOM 1367 C C . GLU A 1 165 ? 5.550 13.000 -16.973 1.00 88.94 165 GLU A C 1
ATOM 1369 O O . GLU A 1 165 ? 4.600 12.530 -16.355 1.00 88.94 165 GLU A O 1
ATOM 1374 N N . ASN A 1 166 ? 6.145 12.353 -17.978 1.00 94.62 166 ASN A N 1
ATOM 1375 C CA . ASN A 1 166 ? 5.653 11.100 -18.556 1.00 94.62 166 ASN A CA 1
ATOM 1376 C C . ASN A 1 166 ? 6.550 9.892 -18.257 1.00 94.62 166 ASN A C 1
ATOM 1378 O O . ASN A 1 166 ? 6.397 8.866 -18.912 1.00 94.62 166 ASN A O 1
ATOM 1382 N N . ILE A 1 167 ? 7.464 9.998 -17.282 1.00 96.69 167 ILE A N 1
ATOM 1383 C CA . ILE A 1 167 ? 8.365 8.892 -16.941 1.00 96.69 167 ILE A CA 1
ATOM 1384 C C . ILE A 1 167 ? 7.568 7.666 -16.494 1.00 96.69 167 ILE A C 1
ATOM 1386 O O . ILE A 1 167 ? 6.743 7.729 -15.571 1.00 96.69 167 ILE A O 1
ATOM 1390 N N . THR A 1 168 ? 7.811 6.550 -17.164 1.00 98.00 168 THR A N 1
ATOM 1391 C CA . THR A 1 168 ? 7.218 5.259 -16.819 1.00 98.00 168 THR A CA 1
ATOM 1392 C C . THR A 1 168 ? 7.782 4.741 -15.499 1.00 98.00 168 THR A C 1
ATOM 1394 O O . THR A 1 168 ? 8.832 5.188 -15.022 1.00 98.00 168 THR A O 1
ATOM 1397 N N . ILE A 1 169 ? 7.097 3.776 -14.885 1.00 97.62 169 ILE A N 1
ATOM 1398 C CA . ILE A 1 169 ? 7.634 3.093 -13.704 1.00 97.62 169 ILE A CA 1
ATOM 1399 C C . ILE A 1 169 ? 8.993 2.472 -14.037 1.00 97.62 169 ILE A C 1
ATOM 1401 O O . ILE A 1 169 ? 9.947 2.699 -13.295 1.00 97.62 169 ILE A O 1
ATOM 1405 N N . ARG A 1 170 ? 9.112 1.762 -15.164 1.00 97.12 170 ARG A N 1
ATOM 1406 C CA . ARG A 1 170 ? 10.365 1.143 -15.619 1.00 97.12 170 ARG A CA 1
ATOM 1407 C C . ARG A 1 170 ? 11.519 2.140 -15.643 1.00 97.12 170 ARG A C 1
ATOM 1409 O O . ARG A 1 170 ? 12.513 1.945 -14.944 1.00 97.12 170 ARG A O 1
ATOM 1416 N N . GLU A 1 171 ? 11.347 3.239 -16.371 1.00 95.88 171 GLU A N 1
ATOM 1417 C CA . GLU A 1 171 ? 12.365 4.284 -16.489 1.00 95.88 171 GLU A CA 1
ATOM 1418 C C . GLU A 1 171 ? 12.716 4.879 -15.121 1.00 95.88 171 GLU A C 1
ATOM 1420 O O . GLU A 1 171 ? 13.890 5.076 -14.818 1.00 95.88 171 GLU A O 1
ATOM 1425 N N . TYR A 1 172 ? 11.733 5.122 -14.248 1.00 95.38 172 TYR A N 1
ATOM 1426 C CA . TYR A 1 172 ? 11.989 5.677 -12.916 1.00 95.38 172 TYR A CA 1
ATOM 1427 C C . TYR A 1 172 ? 12.779 4.719 -12.008 1.00 95.38 172 TYR A C 1
ATOM 1429 O O . TYR A 1 172 ? 13.645 5.152 -11.231 1.00 95.38 172 TYR A O 1
ATOM 1437 N N . LEU A 1 173 ? 12.502 3.415 -12.100 1.00 94.38 173 LEU A N 1
ATOM 1438 C CA . LEU A 1 173 ? 13.232 2.383 -11.364 1.00 94.38 173 LEU A CA 1
ATOM 1439 C C . LEU A 1 173 ? 14.681 2.253 -11.865 1.00 94.38 173 LEU A C 1
ATOM 1441 O O . LEU A 1 173 ? 15.586 2.068 -11.042 1.00 94.38 173 LEU A O 1
ATOM 1445 N N . GLU A 1 174 ? 14.913 2.410 -13.170 1.00 89.25 174 GLU A N 1
ATOM 1446 C CA . GLU A 1 174 ? 16.227 2.305 -13.821 1.00 89.25 174 GLU A CA 1
ATOM 1447 C C . GLU A 1 174 ? 17.089 3.572 -13.678 1.00 89.25 174 GLU A C 1
ATOM 1449 O O . GLU A 1 174 ? 18.264 3.468 -13.316 1.00 89.25 174 GLU A O 1
ATOM 1454 N N . TYR A 1 175 ? 16.511 4.766 -13.863 1.00 68.50 175 TYR A N 1
ATOM 1455 C CA . TYR A 1 175 ? 17.209 6.063 -13.943 1.00 68.50 175 TYR A CA 1
ATOM 1456 C C . TYR A 1 175 ? 18.150 6.332 -12.761 1.00 68.50 175 TYR A C 1
ATOM 1458 O O . TYR A 1 175 ? 19.238 6.881 -12.908 1.00 68.50 175 TYR A O 1
ATOM 1466 N N . ASN A 1 176 ? 17.772 5.890 -11.564 1.00 55.53 176 ASN A N 1
ATOM 1467 C CA . ASN A 1 176 ? 18.552 6.151 -10.359 1.00 55.53 176 ASN A CA 1
ATOM 1468 C C . ASN A 1 176 ? 19.560 5.032 -10.023 1.00 55.53 176 ASN A C 1
ATOM 1470 O O . ASN A 1 176 ? 20.230 5.119 -8.994 1.00 55.53 176 ASN A O 1
ATOM 1474 N N . LYS A 1 177 ? 19.677 3.944 -10.808 1.00 55.03 177 LYS A N 1
ATOM 1475 C CA . LYS A 1 177 ? 20.775 2.965 -10.610 1.00 55.03 177 LYS A CA 1
ATOM 1476 C C . LYS A 1 177 ? 22.144 3.597 -10.907 1.00 55.03 177 LYS A C 1
ATOM 1478 O O . LYS A 1 177 ? 23.128 3.189 -10.310 1.00 55.03 177 LYS A O 1
ATOM 1483 N N . ILE A 1 178 ? 22.172 4.624 -11.757 1.00 46.72 178 ILE A N 1
ATOM 1484 C CA . ILE A 1 178 ? 23.393 5.274 -12.251 1.00 46.72 178 ILE A CA 1
ATOM 1485 C C . ILE A 1 178 ? 23.932 6.345 -11.282 1.00 46.72 178 ILE A C 1
ATOM 1487 O O . ILE A 1 178 ? 25.121 6.611 -11.293 1.00 46.72 178 ILE A O 1
ATOM 1491 N N . GLN A 1 179 ? 23.105 6.931 -10.405 1.00 45.00 179 GLN A N 1
ATOM 1492 C CA . GLN A 1 179 ? 23.557 7.970 -9.454 1.00 45.00 179 GLN A CA 1
ATOM 1493 C C . GLN A 1 179 ? 24.052 7.440 -8.095 1.00 45.00 179 GLN A C 1
ATOM 1495 O O . GLN A 1 179 ? 24.450 8.227 -7.243 1.00 45.00 179 GLN A O 1
ATOM 1500 N N . ASN A 1 180 ? 24.007 6.122 -7.883 1.00 42.62 180 ASN A N 1
ATOM 1501 C CA . ASN A 1 180 ? 24.517 5.456 -6.676 1.00 42.62 180 ASN A CA 1
ATOM 1502 C C . ASN A 1 180 ? 25.739 4.556 -6.975 1.00 42.62 180 ASN A C 1
ATOM 1504 O O . ASN A 1 180 ? 26.070 3.695 -6.157 1.00 42.62 180 ASN A O 1
ATOM 1508 N N . LEU A 1 181 ? 26.360 4.740 -8.145 1.00 41.62 181 LEU A N 1
ATOM 1509 C CA . LEU A 1 181 ? 27.701 4.270 -8.507 1.00 41.62 181 LEU A CA 1
ATOM 1510 C C . LEU A 1 181 ? 28.627 5.488 -8.565 1.00 41.62 181 LEU A C 1
ATOM 1512 O O . LEU A 1 181 ? 29.803 5.329 -8.179 1.00 41.62 181 LEU A O 1
#

Sequence (181 aa):
MDNYYYELEELLDHNPNSIRDWIKSTSGIKLSELKVKDLVFHNDLPIRTGNGVYIFKENNIPLYVGNCVARNFVERIPAHFDVRQNGWFNSLLVTLIKRTFNRKLKEDKTDINLTQSAKLAFENLDLVLINFSVYDKLAINRLEDYLRITLKPLNGFKHKKLNQENITIREYLEYNKIQNL

Nearest PDB structures (foldseek):
  1hwg-assembly1_A  TM=4.682E-01  e=7.357E+00  Homo sapiens
  8rqr-assembly1_A  TM=2.767E-01  e=6.935E+00  Escherichia coli
  1a22-assembly1_A  TM=2.149E-01  e=3.221E+00  Homo sapiens

Radius of gyration: 16.24 Å; Cα contacts (8 Å, |Δi|>4): 296; chains: 1; bounding box: 43×40×41 Å

Organism: Nonlabens ulvanivorans (NCBI:txid906888)